Protein AF-A0A964Z311-F1 (afdb_monomer_lite)

Structure (mmCIF, N/CA/C/O backbone):
data_AF-A0A964Z311-F1
#
_entry.id   AF-A0A964Z311-F1
#
loop_
_atom_site.group_PDB
_atom_site.id
_atom_site.type_symbol
_atom_site.label_atom_id
_atom_site.label_alt_id
_atom_site.label_comp_id
_atom_site.label_asym_id
_atom_site.label_entity_id
_atom_site.label_seq_id
_atom_site.pdbx_PDB_ins_code
_atom_site.Cartn_x
_atom_site.Cartn_y
_atom_site.Cartn_z
_atom_site.occupancy
_atom_site.B_iso_or_equiv
_atom_site.auth_seq_id
_atom_site.auth_comp_id
_atom_site.auth_asym_id
_atom_site.auth_atom_id
_atom_site.pdbx_PDB_model_num
ATOM 1 N N . MET A 1 1 ? 56.462 28.761 -29.074 1.00 38.97 1 MET A N 1
ATOM 2 C CA . MET A 1 1 ? 55.911 28.296 -27.784 1.00 38.97 1 MET A CA 1
ATOM 3 C C . MET A 1 1 ? 54.480 28.812 -27.698 1.00 38.97 1 MET A C 1
ATOM 5 O O . MET A 1 1 ? 54.296 29.993 -27.457 1.00 38.97 1 MET A O 1
ATOM 9 N N . PHE A 1 2 ? 53.487 27.983 -28.037 1.00 38.72 2 PHE A N 1
ATOM 10 C CA . PHE A 1 2 ? 52.067 28.355 -27.975 1.00 38.72 2 PHE A CA 1
ATOM 11 C C . PHE A 1 2 ? 51.472 27.786 -26.684 1.00 38.72 2 PHE A C 1
ATOM 13 O O . PHE A 1 2 ? 51.488 26.575 -26.479 1.00 38.72 2 PHE A O 1
ATOM 20 N N . LEU A 1 3 ? 50.998 28.668 -25.803 1.00 40.38 3 LEU A N 1
ATOM 21 C CA . LEU A 1 3 ? 50.282 28.313 -24.579 1.00 40.38 3 LEU A CA 1
ATOM 22 C C . LEU A 1 3 ? 48.818 28.022 -24.933 1.00 40.38 3 LEU A C 1
ATOM 24 O O . LEU A 1 3 ? 48.097 28.917 -25.369 1.00 40.38 3 LEU A O 1
ATOM 28 N N . PHE A 1 4 ? 48.382 26.775 -24.751 1.00 45.19 4 PHE A N 1
ATOM 29 C CA . PHE A 1 4 ? 46.967 26.414 -24.792 1.00 45.19 4 PHE A CA 1
ATOM 30 C C . PHE A 1 4 ? 46.323 26.763 -23.447 1.00 45.19 4 PHE A C 1
ATOM 32 O O . PHE A 1 4 ? 46.652 26.173 -22.421 1.00 45.19 4 PHE A O 1
ATOM 39 N N . ASN A 1 5 ? 45.401 27.725 -23.462 1.00 41.09 5 ASN A N 1
ATOM 40 C CA . ASN A 1 5 ? 44.531 28.020 -22.330 1.00 41.09 5 ASN A CA 1
ATOM 41 C C . ASN A 1 5 ? 43.390 26.991 -22.315 1.00 41.09 5 ASN A C 1
ATOM 43 O O . ASN A 1 5 ? 42.495 27.034 -23.160 1.00 41.09 5 ASN A O 1
ATOM 47 N N . SER A 1 6 ? 43.425 26.057 -21.368 1.00 50.50 6 SER A N 1
ATOM 48 C CA . SER A 1 6 ? 42.337 25.104 -21.143 1.00 50.50 6 SER A CA 1
ATOM 49 C C . SER A 1 6 ? 41.164 25.813 -20.467 1.00 50.50 6 SER A C 1
ATOM 51 O O . SER A 1 6 ? 41.193 26.078 -19.267 1.00 50.50 6 SER A O 1
ATOM 53 N N . VAL A 1 7 ? 40.117 26.119 -21.233 1.00 51.09 7 VAL A N 1
ATOM 54 C CA . VAL A 1 7 ? 38.820 26.521 -20.677 1.00 51.09 7 VAL A CA 1
ATOM 55 C C . VAL A 1 7 ? 38.186 25.282 -20.043 1.00 51.09 7 VAL A C 1
ATOM 57 O O . VAL A 1 7 ? 37.784 24.352 -20.740 1.00 51.09 7 VAL A O 1
ATOM 60 N N . LEU A 1 8 ? 38.116 25.253 -18.711 1.00 50.22 8 LEU A N 1
ATOM 61 C CA . LEU A 1 8 ? 37.332 24.266 -17.972 1.00 50.22 8 LEU A CA 1
ATOM 62 C C . LEU A 1 8 ? 35.846 24.568 -18.200 1.00 50.22 8 LEU A C 1
ATOM 64 O O . LEU A 1 8 ? 35.280 25.461 -17.574 1.00 50.22 8 LEU A O 1
ATOM 68 N N . ILE A 1 9 ? 35.218 23.830 -19.114 1.00 45.81 9 ILE A N 1
ATOM 69 C CA . ILE A 1 9 ? 33.763 23.828 -19.274 1.00 45.81 9 ILE A CA 1
ATOM 70 C C . ILE A 1 9 ? 33.198 23.017 -18.104 1.00 45.81 9 ILE A C 1
ATOM 72 O O . ILE A 1 9 ? 33.134 21.787 -18.155 1.00 45.81 9 ILE A O 1
ATOM 76 N N . SER A 1 10 ? 32.818 23.687 -17.017 1.00 45.44 10 SER A N 1
ATOM 77 C CA . SER A 1 10 ? 31.995 23.069 -15.983 1.00 45.44 10 SER A CA 1
ATOM 78 C C . SER A 1 10 ? 30.638 22.733 -16.602 1.00 45.44 10 SER A C 1
ATOM 80 O O . SER A 1 10 ? 29.839 23.607 -16.932 1.00 45.44 10 SER A O 1
ATOM 82 N N . SER A 1 11 ? 30.382 21.442 -16.809 1.00 48.06 11 SER A N 1
ATOM 83 C CA . SER A 1 11 ? 29.034 20.988 -17.149 1.00 48.06 11 SER A CA 1
ATOM 84 C C . SER A 1 11 ? 28.106 21.338 -15.979 1.00 48.06 11 SER A C 1
ATOM 86 O O . SER A 1 11 ? 28.488 21.089 -14.831 1.00 48.06 11 SER A O 1
ATOM 88 N N . PRO A 1 12 ? 26.912 21.911 -16.214 1.00 46.62 12 PRO A N 1
ATOM 89 C CA . PRO A 1 12 ? 25.965 22.152 -15.136 1.00 46.62 12 PRO A CA 1
ATOM 90 C C . PRO A 1 12 ? 25.620 20.816 -14.472 1.00 46.62 12 PRO A C 1
ATOM 92 O O . PRO A 1 12 ? 25.309 19.836 -15.153 1.00 46.62 12 PRO A O 1
ATOM 95 N N . ALA A 1 13 ? 25.697 20.765 -13.141 1.00 56.56 13 ALA A N 1
ATOM 96 C CA . ALA A 1 13 ? 25.265 19.603 -12.378 1.00 56.56 13 ALA A CA 1
ATOM 97 C C . ALA A 1 13 ? 23.780 19.346 -12.679 1.00 56.56 13 ALA A C 1
ATOM 99 O O . ALA A 1 13 ? 22.922 20.171 -12.366 1.00 56.56 13 ALA A O 1
ATOM 100 N N . SER A 1 14 ? 23.477 18.226 -13.335 1.00 63.03 14 SER A N 1
ATOM 101 C CA . SER A 1 14 ? 22.095 17.829 -13.596 1.00 63.03 14 SER A CA 1
ATOM 102 C C . SER A 1 14 ? 21.437 17.464 -12.264 1.00 63.03 14 SER A C 1
ATOM 104 O O . SER A 1 14 ? 21.883 16.540 -11.582 1.00 63.03 14 SER A O 1
ATOM 106 N N . ALA A 1 15 ? 20.416 18.222 -11.861 1.00 76.31 15 ALA A N 1
ATOM 107 C CA . ALA A 1 15 ? 19.643 17.923 -10.662 1.00 76.31 15 ALA A CA 1
ATOM 108 C C . ALA A 1 15 ? 18.917 16.579 -10.838 1.00 76.31 15 ALA A C 1
ATOM 110 O O . ALA A 1 15 ? 18.281 16.343 -11.866 1.00 76.31 15 ALA A O 1
ATOM 111 N N . ALA A 1 16 ? 19.015 15.698 -9.840 1.00 84.25 16 ALA A N 1
ATOM 112 C CA . ALA A 1 16 ? 18.358 14.396 -9.881 1.00 84.25 16 ALA A CA 1
ATOM 113 C C . ALA A 1 16 ? 16.827 14.548 -9.958 1.00 84.25 16 ALA A C 1
ATOM 115 O O . ALA A 1 16 ? 16.238 15.351 -9.231 1.00 84.25 16 ALA A O 1
ATOM 116 N N . GLN A 1 17 ? 16.172 13.760 -10.815 1.00 89.75 17 GLN A N 1
ATOM 117 C CA . GLN A 1 17 ? 14.711 13.747 -10.920 1.00 89.75 17 GLN A CA 1
ATOM 118 C C . GLN A 1 17 ? 14.104 12.985 -9.741 1.00 89.75 17 GLN A C 1
ATOM 120 O O . GLN A 1 17 ? 14.458 11.834 -9.491 1.00 89.75 17 GLN A O 1
ATOM 125 N N . ASN A 1 18 ? 13.132 13.589 -9.061 1.00 93.31 18 ASN A N 1
ATOM 126 C CA . ASN A 1 18 ? 12.340 12.891 -8.054 1.00 93.31 18 ASN A CA 1
ATOM 127 C C . ASN A 1 18 ? 11.252 12.053 -8.739 1.00 93.31 18 ASN A C 1
ATOM 129 O O . ASN A 1 18 ? 10.444 12.586 -9.499 1.00 93.31 18 ASN A O 1
ATOM 133 N N . VAL A 1 19 ? 11.226 10.752 -8.459 1.00 96.12 19 VAL A N 1
ATOM 134 C CA . VAL A 1 19 ? 10.204 9.820 -8.950 1.00 96.12 19 VAL A CA 1
ATOM 135 C C . VAL A 1 19 ? 9.456 9.248 -7.757 1.00 96.12 19 VAL A C 1
ATOM 137 O O . VAL A 1 19 ? 10.057 8.588 -6.912 1.00 96.12 19 VAL A O 1
ATOM 140 N N . LYS A 1 20 ? 8.148 9.500 -7.686 1.00 97.50 20 LYS A N 1
ATOM 141 C CA . LYS A 1 20 ? 7.275 8.990 -6.626 1.00 97.50 20 LYS A CA 1
ATOM 142 C C . LYS A 1 20 ? 6.449 7.816 -7.148 1.00 97.50 20 LYS A C 1
ATOM 144 O O . LYS A 1 20 ? 5.747 7.967 -8.138 1.00 97.50 20 LYS A O 1
ATOM 149 N N . ILE A 1 21 ? 6.524 6.680 -6.461 1.00 98.31 21 ILE A N 1
ATOM 150 C CA . ILE A 1 21 ? 5.683 5.501 -6.677 1.00 98.31 21 ILE A CA 1
ATOM 151 C C . ILE A 1 21 ? 4.807 5.342 -5.439 1.00 98.31 21 ILE A C 1
ATOM 153 O O . ILE A 1 21 ? 5.296 4.950 -4.380 1.00 98.31 21 ILE A O 1
ATOM 157 N N . SER A 1 22 ? 3.534 5.702 -5.558 1.00 98.00 22 SER A N 1
ATOM 158 C CA . SER A 1 22 ? 2.536 5.514 -4.509 1.00 98.00 22 SER A CA 1
ATOM 159 C C . SER A 1 22 ? 1.144 5.577 -5.114 1.00 98.00 22 SER A C 1
ATOM 161 O O . SER A 1 22 ? 0.870 6.468 -5.912 1.00 98.00 22 SER A O 1
ATOM 163 N N . GLU A 1 23 ? 0.285 4.659 -4.698 1.00 98.06 23 GLU A N 1
ATOM 164 C CA . GLU A 1 23 ? -1.114 4.571 -5.083 1.00 98.06 23 GLU A CA 1
ATOM 165 C C . GLU A 1 23 ? -1.992 4.455 -3.830 1.00 98.06 23 GLU A C 1
ATOM 167 O O . GLU A 1 23 ? -1.579 3.867 -2.822 1.00 98.06 23 GLU A O 1
ATOM 172 N N . PRO A 1 24 ? -3.216 5.002 -3.863 1.00 97.25 24 PRO A N 1
ATOM 173 C CA . PRO A 1 24 ? -4.272 4.598 -2.946 1.00 97.25 24 PRO A CA 1
ATOM 174 C C . PRO A 1 24 ? -4.484 3.078 -2.983 1.00 97.25 24 PRO A C 1
ATOM 176 O O . PRO A 1 24 ? -4.264 2.438 -4.006 1.00 97.25 24 PRO A O 1
ATOM 179 N N . THR A 1 25 ? -4.960 2.489 -1.886 1.00 97.88 25 THR A N 1
ATOM 180 C CA . THR A 1 25 ? -5.228 1.042 -1.859 1.00 97.88 25 THR A CA 1
ATOM 181 C C . THR A 1 25 ? -6.278 0.625 -2.884 1.00 97.88 25 THR A C 1
ATOM 183 O O . THR A 1 25 ? -7.339 1.244 -3.001 1.00 97.88 25 THR A O 1
ATOM 186 N N . HIS A 1 26 ? -6.004 -0.477 -3.578 1.00 97.75 26 HIS A N 1
ATOM 187 C CA . HIS A 1 26 ? -6.927 -1.127 -4.501 1.00 97.75 26 HIS A CA 1
ATOM 188 C C . HIS A 1 26 ? -7.563 -2.385 -3.901 1.00 97.75 26 HIS A C 1
ATOM 190 O O . HIS A 1 26 ? -8.284 -3.101 -4.597 1.00 97.75 26 HIS A O 1
ATOM 196 N N . ARG A 1 27 ? -7.315 -2.677 -2.618 1.00 96.62 27 ARG A N 1
ATOM 197 C CA . ARG A 1 27 ? -7.705 -3.933 -1.966 1.00 96.62 27 ARG A CA 1
ATOM 198 C C . ARG A 1 27 ? -8.554 -3.707 -0.730 1.00 96.62 27 ARG A C 1
ATOM 200 O O . ARG A 1 27 ? -8.403 -2.715 -0.021 1.00 96.62 27 ARG A O 1
ATOM 207 N N . LEU A 1 28 ? -9.421 -4.670 -0.446 1.00 98.00 28 LEU A N 1
ATOM 208 C CA . LEU A 1 28 ? -10.093 -4.832 0.839 1.00 98.00 28 LEU A CA 1
ATOM 209 C C . LEU A 1 28 ? -9.127 -5.383 1.895 1.00 98.00 28 LEU A C 1
ATOM 211 O O . LEU A 1 28 ? -8.065 -5.917 1.572 1.00 98.00 28 LEU A O 1
ATOM 215 N N . SER A 1 29 ? -9.529 -5.324 3.162 1.00 96.44 29 SER A N 1
ATOM 216 C CA . SER A 1 29 ? -8.791 -5.910 4.285 1.00 96.44 29 SER A CA 1
ATOM 217 C C . SER A 1 29 ? -8.624 -7.431 4.175 1.00 96.44 29 SER A C 1
ATOM 219 O O . SER A 1 29 ? -7.662 -7.988 4.698 1.00 96.44 29 SER A O 1
ATOM 221 N N . SER A 1 30 ? -9.519 -8.097 3.440 1.00 95.62 30 SER A 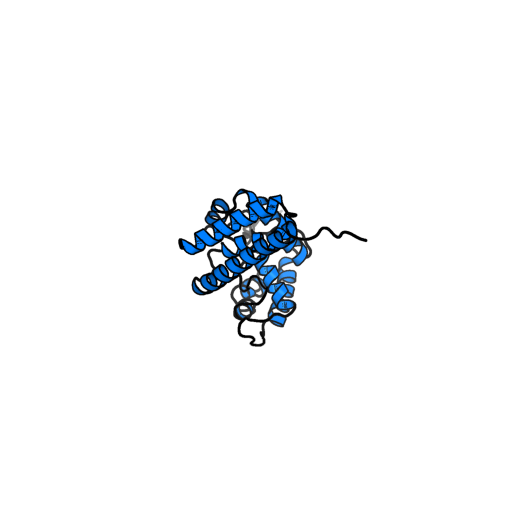N 1
ATOM 222 C CA . SER A 1 30 ? -9.426 -9.518 3.079 1.00 95.62 30 SER A CA 1
ATOM 223 C C . SER A 1 30 ? -8.317 -9.828 2.067 1.00 95.62 30 SER A C 1
ATOM 225 O O . SER A 1 30 ? -7.997 -10.992 1.837 1.00 95.62 30 SER A O 1
ATOM 227 N N . GLY A 1 31 ? -7.749 -8.803 1.428 1.00 96.19 31 GLY A N 1
ATOM 228 C CA . GLY A 1 31 ? -6.764 -8.930 0.363 1.00 96.19 31 GLY A CA 1
ATOM 229 C C . GLY A 1 31 ? -7.351 -9.067 -1.045 1.00 96.19 31 GLY A C 1
ATOM 230 O O . GLY A 1 31 ? -6.569 -9.073 -1.998 1.00 96.19 31 GLY A O 1
ATOM 231 N N . VAL A 1 32 ? -8.679 -9.138 -1.191 1.00 97.44 32 VAL A N 1
ATOM 232 C CA . VAL A 1 32 ? -9.385 -9.118 -2.488 1.00 97.44 32 VAL A CA 1
ATOM 233 C C . VAL A 1 32 ? -9.338 -7.711 -3.086 1.00 97.44 32 VAL A C 1
ATOM 235 O O . VAL A 1 32 ? -9.523 -6.730 -2.367 1.00 97.44 32 VAL A O 1
ATOM 238 N N . PHE A 1 33 ? -9.102 -7.599 -4.393 1.00 98.00 33 PHE A N 1
ATOM 239 C CA . PHE A 1 33 ? -9.063 -6.312 -5.089 1.00 98.00 33 PHE A CA 1
ATOM 240 C C . PHE A 1 33 ? -10.473 -5.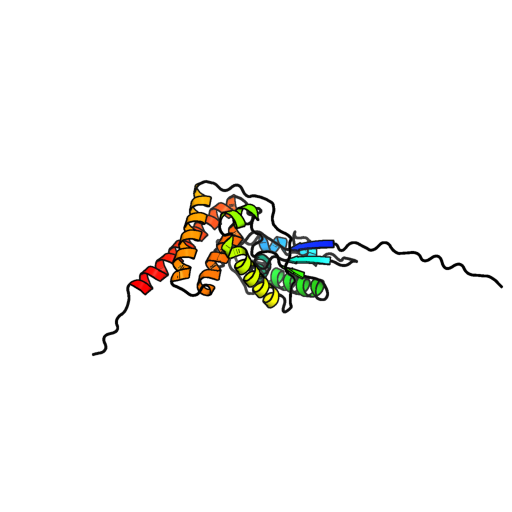784 -5.358 1.00 98.00 33 PHE A C 1
ATOM 242 O O . PHE A 1 33 ? 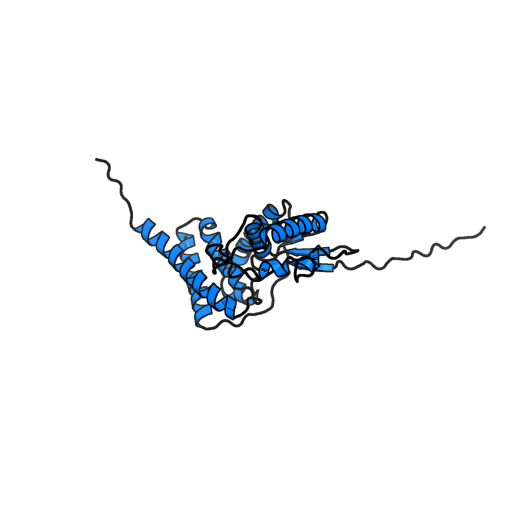-11.383 -6.550 -5.663 1.00 98.00 33 PHE A O 1
ATOM 249 N N . ILE A 1 34 ? -10.665 -4.471 -5.258 1.00 96.88 34 ILE A N 1
ATOM 250 C CA . ILE A 1 34 ? -11.965 -3.835 -5.510 1.00 96.88 34 ILE A CA 1
ATOM 251 C C . ILE A 1 34 ? -12.377 -4.031 -6.972 1.00 96.88 34 ILE A C 1
ATOM 253 O O . ILE A 1 34 ? -13.513 -4.398 -7.266 1.00 96.88 34 ILE A O 1
ATOM 257 N N . ASP A 1 35 ? -11.424 -3.809 -7.871 1.00 95.44 35 ASP A N 1
ATOM 258 C CA . ASP A 1 35 ? -11.559 -3.870 -9.318 1.00 95.44 35 ASP A CA 1
ATOM 259 C C . ASP A 1 35 ? -10.202 -4.226 -9.954 1.00 95.44 35 ASP A C 1
ATOM 261 O O . ASP A 1 35 ? -9.192 -4.359 -9.260 1.00 95.44 35 ASP A O 1
ATOM 265 N N . ASP A 1 36 ? -10.180 -4.385 -11.280 1.00 95.69 36 ASP A N 1
ATOM 266 C CA . ASP A 1 36 ? -8.954 -4.667 -12.036 1.00 95.69 36 ASP A CA 1
ATOM 267 C C . ASP A 1 36 ? -8.272 -3.395 -12.582 1.00 95.69 36 ASP A C 1
ATOM 269 O O . ASP A 1 36 ? -7.373 -3.458 -13.419 1.00 95.69 36 ASP A O 1
ATOM 273 N N . GLN A 1 37 ? -8.689 -2.200 -12.139 1.00 94.94 37 GLN A N 1
ATOM 274 C CA . GLN A 1 37 ? -8.189 -0.945 -12.710 1.00 94.94 37 GLN A CA 1
ATOM 275 C C . GLN A 1 37 ? -6.717 -0.704 -12.385 1.00 94.94 37 GLN A C 1
ATOM 277 O O . GLN A 1 37 ? -6.031 -0.028 -13.156 1.00 94.94 37 GLN A O 1
ATOM 282 N N . PHE A 1 38 ? -6.204 -1.273 -11.288 1.00 97.31 38 PHE A N 1
ATOM 283 C CA . PHE A 1 38 ? -4.797 -1.114 -10.930 1.00 97.31 38 PHE A CA 1
ATOM 284 C C . PHE A 1 38 ? -3.865 -1.682 -12.012 1.00 97.31 38 PHE A C 1
ATOM 286 O O . PHE A 1 38 ? -2.833 -1.087 -12.314 1.00 97.31 38 PHE A O 1
ATOM 293 N N . ALA A 1 39 ? -4.277 -2.761 -12.690 1.00 97.88 39 ALA A N 1
ATOM 294 C CA . ALA A 1 39 ? -3.513 -3.373 -13.777 1.00 97.88 39 ALA A CA 1
ATOM 295 C C . ALA A 1 39 ? -3.208 -2.379 -14.910 1.00 97.88 39 ALA A C 1
ATOM 297 O O . ALA A 1 39 ? -2.091 -2.339 -15.422 1.00 97.88 39 ALA A O 1
ATOM 298 N N . SER A 1 40 ? -4.174 -1.522 -15.258 1.00 97.94 40 SER A N 1
ATOM 299 C CA . SER A 1 40 ? -4.010 -0.513 -16.313 1.00 97.94 40 SER A CA 1
ATOM 300 C C . SER A 1 40 ? -2.957 0.544 -15.967 1.00 97.94 40 SER A C 1
ATOM 302 O O . SER A 1 40 ? -2.201 0.976 -16.835 1.00 97.94 40 SER A O 1
ATOM 304 N N . LYS A 1 41 ? -2.828 0.903 -14.683 1.00 98.25 41 LYS A N 1
ATOM 305 C CA . LYS A 1 41 ? -1.829 1.874 -14.213 1.00 98.25 41 LYS A CA 1
ATOM 306 C C . LYS A 1 41 ? -0.397 1.344 -14.301 1.00 98.25 41 LYS A C 1
ATOM 308 O O . LYS A 1 41 ? 0.543 2.134 -14.399 1.00 98.25 41 LYS A O 1
ATOM 313 N N . LEU A 1 42 ? -0.237 0.021 -14.268 1.00 98.56 42 LEU A N 1
ATOM 314 C CA . LEU A 1 42 ? 1.048 -0.676 -14.349 1.00 98.56 42 LEU A CA 1
ATOM 315 C C . LEU A 1 42 ? 1.537 -0.874 -15.793 1.00 98.56 42 LEU A C 1
ATOM 317 O O . LEU A 1 42 ? 2.704 -1.205 -15.999 1.00 98.56 42 LEU A O 1
ATOM 321 N N . LEU A 1 43 ? 0.687 -0.674 -16.804 1.00 98.31 43 LEU A N 1
ATOM 322 C CA . LEU A 1 43 ? 1.101 -0.778 -18.205 1.00 98.31 43 LEU A CA 1
ATOM 323 C C . LEU A 1 43 ? 2.195 0.250 -18.554 1.00 98.31 43 LEU A C 1
ATOM 325 O O . LEU A 1 43 ? 2.285 1.289 -17.901 1.00 98.31 43 LEU A O 1
ATOM 329 N N . PRO A 1 44 ? 3.023 0.015 -19.591 1.00 97.88 44 PRO A N 1
ATOM 330 C CA . PRO A 1 44 ? 4.112 0.926 -19.963 1.00 97.88 44 PRO A CA 1
ATOM 331 C C . PRO A 1 44 ? 3.712 2.393 -20.182 1.00 97.88 44 PRO A C 1
ATOM 333 O O . PRO A 1 44 ? 4.511 3.298 -19.936 1.00 97.88 44 PRO A O 1
ATOM 336 N N . ASP A 1 45 ? 2.489 2.627 -20.643 1.00 96.44 45 ASP A N 1
ATOM 337 C CA . ASP A 1 45 ? 1.857 3.930 -20.843 1.00 96.44 45 ASP A CA 1
ATOM 338 C C . ASP A 1 45 ? 0.919 4.344 -19.694 1.00 96.44 45 ASP A C 1
ATOM 340 O O . ASP A 1 45 ? 0.482 5.495 -19.652 1.00 96.44 45 ASP A O 1
ATOM 344 N N . GLY A 1 46 ? 0.667 3.446 -18.741 1.00 97.44 46 GLY A N 1
ATOM 345 C CA . GLY A 1 46 ? -0.093 3.699 -17.524 1.00 97.44 46 GLY A CA 1
ATOM 346 C C . GLY A 1 46 ? 0.603 4.681 -16.581 1.00 97.44 46 GLY A C 1
ATOM 347 O O . GLY A 1 46 ? 1.804 4.943 -16.685 1.00 97.44 46 GLY A O 1
ATOM 348 N N . GLU A 1 47 ? -0.163 5.228 -15.636 1.00 96.94 47 GLU A N 1
ATOM 349 C CA . GLU A 1 47 ? 0.268 6.296 -14.725 1.00 96.94 47 GLU A CA 1
ATOM 350 C C . GLU A 1 47 ? 1.627 6.004 -14.066 1.00 96.94 47 GLU A C 1
ATOM 352 O O . GLU A 1 47 ? 2.595 6.734 -14.300 1.00 96.94 47 GLU A O 1
ATOM 357 N N . ILE A 1 48 ? 1.738 4.889 -13.336 1.00 97.38 48 ILE A N 1
ATOM 358 C CA . ILE A 1 48 ? 2.976 4.513 -12.638 1.00 97.38 48 ILE A CA 1
ATOM 359 C C . ILE A 1 48 ? 3.897 3.614 -13.466 1.00 97.38 48 ILE A C 1
ATOM 361 O O . ILE A 1 48 ? 5.102 3.575 -13.214 1.00 97.38 48 ILE A O 1
ATOM 365 N N . GLY A 1 49 ? 3.391 2.919 -14.487 1.00 98.06 49 GLY A N 1
ATOM 366 C CA . GLY A 1 49 ? 4.247 2.199 -15.430 1.00 98.06 49 GLY A CA 1
ATOM 367 C C . GLY A 1 49 ? 5.109 3.149 -16.264 1.00 98.06 49 GLY A C 1
ATOM 368 O O . GLY A 1 49 ? 6.315 2.928 -16.416 1.00 98.06 49 GLY A O 1
ATOM 369 N N . SER A 1 50 ? 4.558 4.286 -16.687 1.00 96.94 50 SER A N 1
ATOM 370 C CA . SER A 1 50 ? 5.297 5.294 -17.452 1.00 96.94 50 SER A CA 1
ATOM 371 C C . SER A 1 50 ? 6.509 5.863 -16.702 1.00 96.94 50 SER A C 1
ATOM 373 O O . SER A 1 50 ? 7.476 6.294 -17.336 1.00 96.94 50 SER A O 1
ATOM 375 N N . LEU A 1 51 ? 6.508 5.799 -15.366 1.00 96.62 51 LEU A N 1
ATOM 376 C CA . LEU A 1 51 ? 7.620 6.227 -14.518 1.00 96.62 51 LEU A CA 1
ATOM 377 C C . LEU A 1 51 ? 8.828 5.284 -14.612 1.00 96.62 51 LEU A C 1
ATOM 379 O O . LEU A 1 51 ? 9.965 5.741 -14.477 1.00 96.62 51 LEU A O 1
ATOM 383 N N . ILE A 1 52 ? 8.618 3.989 -14.874 1.00 96.50 52 ILE A N 1
ATOM 384 C CA . ILE A 1 52 ? 9.685 2.973 -14.898 1.00 96.50 52 ILE A CA 1
ATOM 385 C C . ILE A 1 52 ? 10.021 2.458 -16.302 1.00 96.50 52 ILE A C 1
ATOM 387 O O . ILE A 1 52 ? 11.141 2.002 -16.527 1.00 96.50 52 ILE A O 1
ATOM 391 N N . TYR A 1 53 ? 9.090 2.526 -17.256 1.00 97.06 53 TYR A N 1
ATOM 392 C CA . TYR A 1 53 ? 9.315 2.031 -18.618 1.00 97.06 53 TYR A CA 1
ATOM 393 C C . TYR A 1 53 ? 9.925 3.081 -19.547 1.00 97.06 53 TYR A C 1
ATOM 395 O O . TYR A 1 53 ? 10.675 2.725 -20.458 1.00 97.06 53 TYR A O 1
ATOM 403 N N . LYS A 1 54 ? 9.653 4.373 -19.323 1.00 91.75 54 LYS A N 1
ATOM 404 C CA . LYS A 1 54 ? 10.222 5.436 -20.160 1.00 91.75 54 LYS A CA 1
ATOM 405 C C . LYS A 1 54 ? 11.733 5.555 -19.925 1.00 91.75 54 LYS A C 1
ATOM 407 O O . LYS A 1 54 ? 12.149 5.727 -18.774 1.00 91.75 54 LYS A O 1
ATOM 412 N N . PRO A 1 55 ? 12.558 5.519 -20.990 1.00 86.06 55 PRO A N 1
ATOM 413 C CA . PRO A 1 55 ? 13.987 5.765 -20.874 1.00 86.06 55 PRO A CA 1
ATOM 414 C C . PRO A 1 55 ? 14.260 7.123 -20.231 1.00 86.06 55 PRO A C 1
ATOM 416 O O . PRO A 1 55 ? 13.598 8.114 -20.537 1.00 86.06 55 PRO A O 1
ATOM 419 N N . TYR A 1 56 ? 15.272 7.181 -19.373 1.00 86.75 56 TYR A N 1
ATOM 420 C CA . TYR A 1 56 ? 15.705 8.418 -18.740 1.00 86.75 56 TYR A CA 1
ATOM 421 C C . TYR A 1 56 ? 17.222 8.478 -18.685 1.00 86.75 56 TYR A C 1
ATOM 423 O O . TYR A 1 56 ? 17.887 7.473 -18.438 1.00 86.75 56 TYR A O 1
ATOM 431 N N . ARG A 1 57 ? 17.762 9.664 -18.965 1.00 83.44 57 ARG A N 1
ATOM 432 C CA . ARG A 1 57 ? 19.195 9.948 -18.932 1.00 83.44 57 ARG A CA 1
ATOM 433 C C . ARG A 1 57 ? 19.438 10.918 -17.781 1.00 83.44 57 ARG A C 1
ATOM 435 O O . ARG A 1 57 ? 19.184 12.107 -17.927 1.00 83.44 57 ARG A O 1
ATOM 442 N N . GLY A 1 58 ? 19.873 10.394 -16.642 1.00 86.81 58 GLY A N 1
ATOM 443 C CA . GLY A 1 58 ? 20.126 11.167 -15.429 1.00 86.81 58 GLY A CA 1
ATOM 444 C C . GLY A 1 58 ? 19.965 10.315 -14.174 1.00 86.81 58 GLY A C 1
ATOM 445 O O . GLY A 1 58 ? 19.537 9.165 -14.254 1.00 86.81 58 GLY A O 1
ATOM 446 N N . VAL A 1 59 ? 20.287 10.899 -13.022 1.00 86.06 59 VAL A N 1
ATOM 447 C CA . VAL A 1 59 ? 20.101 10.264 -11.708 1.00 86.06 59 VAL A CA 1
ATOM 448 C C . VAL A 1 59 ? 18.658 10.451 -11.248 1.00 86.06 59 VAL A C 1
ATOM 450 O O . VAL A 1 59 ? 18.084 11.528 -11.438 1.00 86.06 59 VAL A O 1
ATOM 453 N N . ARG A 1 60 ? 18.076 9.427 -10.618 1.00 92.50 60 ARG A N 1
ATOM 454 C CA . ARG A 1 60 ? 16.732 9.504 -10.039 1.00 92.50 60 ARG A CA 1
ATOM 455 C C . ARG A 1 60 ? 16.774 9.318 -8.529 1.00 92.50 60 ARG A C 1
ATOM 457 O O . ARG A 1 60 ? 17.379 8.389 -8.006 1.00 92.50 60 ARG A O 1
ATOM 464 N N . ASN A 1 61 ? 16.050 10.175 -7.823 1.00 93.12 61 ASN A N 1
ATOM 465 C CA . ASN A 1 61 ? 15.708 9.944 -6.427 1.00 93.12 61 ASN A CA 1
ATOM 466 C C . ASN A 1 61 ? 14.341 9.270 -6.386 1.00 93.12 61 ASN A C 1
ATOM 468 O O . ASN A 1 61 ? 13.328 9.889 -6.720 1.00 93.12 61 ASN A O 1
ATOM 472 N N . TRP A 1 62 ? 14.307 8.006 -5.984 1.00 97.00 62 TRP A N 1
ATOM 473 C CA . TRP A 1 62 ? 13.060 7.257 -5.899 1.00 97.00 62 TRP A CA 1
ATOM 474 C C . TRP A 1 62 ? 12.428 7.441 -4.527 1.00 97.00 62 TRP A C 1
ATOM 476 O O . TRP A 1 62 ? 13.118 7.384 -3.512 1.00 97.00 62 TRP A O 1
ATOM 486 N N . PHE A 1 63 ? 11.118 7.640 -4.507 1.00 98.19 63 PHE A N 1
ATOM 487 C CA . PHE A 1 63 ? 10.283 7.716 -3.317 1.00 98.19 63 PHE A CA 1
ATOM 488 C C . PHE A 1 63 ? 9.210 6.649 -3.461 1.00 98.19 63 PHE A C 1
ATOM 490 O O . PHE A 1 63 ? 8.308 6.804 -4.282 1.00 98.19 63 PHE A O 1
ATOM 497 N N . ILE A 1 64 ? 9.348 5.543 -2.738 1.00 98.62 64 ILE A N 1
ATOM 498 C CA . ILE A 1 64 ? 8.512 4.361 -2.948 1.00 98.62 64 ILE A CA 1
ATOM 499 C C . ILE A 1 64 ? 7.694 4.089 -1.693 1.00 98.62 64 ILE A C 1
ATOM 501 O O . ILE A 1 64 ? 8.236 3.984 -0.594 1.00 98.62 64 ILE A O 1
ATOM 505 N N . ASP A 1 65 ? 6.384 3.985 -1.881 1.00 98.69 65 ASP A N 1
ATOM 506 C CA . ASP A 1 65 ? 5.435 3.552 -0.866 1.00 98.69 65 ASP A CA 1
ATOM 507 C C . ASP A 1 65 ? 5.437 2.017 -0.744 1.00 98.69 65 ASP A C 1
ATOM 509 O O . ASP A 1 65 ? 5.111 1.330 -1.719 1.00 98.69 65 ASP A O 1
ATOM 513 N N . PRO A 1 66 ? 5.766 1.464 0.439 1.00 98.62 66 PRO A N 1
ATOM 514 C CA . PRO A 1 66 ? 5.744 0.024 0.681 1.00 98.62 66 PRO A CA 1
ATOM 515 C C . PRO A 1 66 ? 4.388 -0.622 0.390 1.00 98.62 66 PRO A C 1
ATOM 517 O O . PRO A 1 66 ? 4.348 -1.693 -0.208 1.00 98.62 66 PRO A O 1
ATOM 520 N N . ALA A 1 67 ? 3.280 0.038 0.748 1.00 98.62 67 ALA A N 1
ATOM 521 C CA . ALA A 1 67 ? 1.94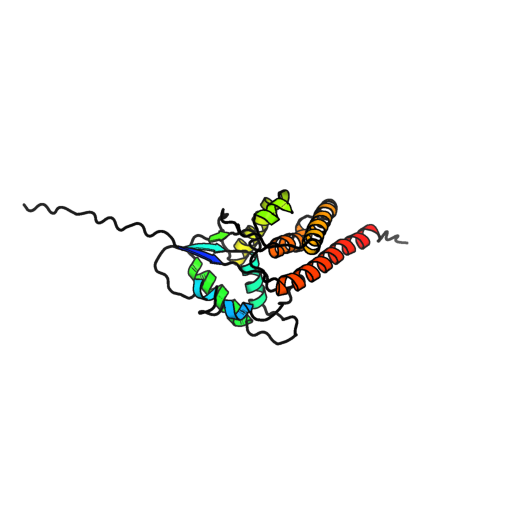3 -0.530 0.578 1.00 98.62 67 ALA A CA 1
ATOM 522 C C . ALA A 1 67 ? 1.620 -0.751 -0.904 1.00 98.62 67 ALA A C 1
ATOM 524 O O . ALA A 1 67 ? 1.101 -1.793 -1.291 1.00 98.62 67 ALA A O 1
ATOM 525 N N . THR A 1 68 ? 2.008 0.204 -1.752 1.00 98.69 68 THR A N 1
ATOM 526 C CA . THR A 1 68 ? 1.857 0.090 -3.207 1.00 98.69 68 THR A CA 1
ATOM 527 C C . THR A 1 68 ? 2.630 -1.114 -3.751 1.00 98.69 68 THR A C 1
ATOM 529 O O . THR A 1 68 ? 2.097 -1.883 -4.546 1.00 98.69 68 THR A O 1
ATOM 532 N N . ILE A 1 69 ? 3.873 -1.324 -3.300 1.00 98.69 69 ILE A N 1
ATOM 533 C CA . ILE A 1 69 ? 4.691 -2.465 -3.738 1.00 98.69 69 ILE A CA 1
ATOM 534 C C . ILE A 1 69 ? 4.097 -3.795 -3.269 1.00 98.69 69 ILE A C 1
ATOM 536 O O . ILE A 1 69 ? 4.028 -4.734 -4.061 1.00 98.69 69 ILE A O 1
ATOM 540 N N . GLU A 1 70 ? 3.619 -3.878 -2.028 1.00 98.50 70 GLU A N 1
ATOM 541 C CA . GLU A 1 70 ? 2.955 -5.080 -1.513 1.00 98.50 70 GLU A CA 1
ATOM 542 C C . GLU A 1 70 ? 1.694 -5.442 -2.308 1.00 98.50 70 GLU A C 1
ATOM 544 O O . GLU A 1 70 ? 1.445 -6.622 -2.566 1.00 98.50 70 GLU A O 1
ATOM 549 N N . GLU A 1 71 ? 0.902 -4.456 -2.741 1.00 98.50 71 GLU A N 1
ATOM 550 C CA . GLU A 1 71 ? -0.265 -4.720 -3.587 1.00 98.50 71 GLU A CA 1
ATOM 551 C C . GLU A 1 71 ? 0.136 -5.244 -4.970 1.00 98.50 71 GLU A C 1
ATOM 553 O O . GLU A 1 71 ? -0.459 -6.213 -5.441 1.00 98.50 71 GLU A O 1
ATOM 558 N N . ILE A 1 72 ? 1.184 -4.696 -5.592 1.00 98.75 72 ILE A N 1
ATOM 559 C CA . ILE A 1 72 ? 1.685 -5.195 -6.884 1.00 98.75 72 ILE A CA 1
ATOM 560 C C . ILE A 1 72 ? 2.257 -6.615 -6.730 1.00 98.75 72 ILE A C 1
ATOM 562 O O . ILE A 1 72 ? 2.031 -7.473 -7.586 1.00 98.75 72 ILE A O 1
ATOM 566 N N . ILE A 1 73 ? 2.946 -6.909 -5.622 1.00 98.62 73 ILE A N 1
ATOM 567 C CA . ILE A 1 73 ? 3.392 -8.273 -5.296 1.00 98.62 73 ILE A CA 1
ATOM 568 C C . ILE A 1 73 ? 2.192 -9.214 -5.180 1.00 98.62 73 ILE A C 1
ATOM 570 O O . ILE A 1 73 ? 2.207 -10.282 -5.797 1.00 98.62 73 ILE A O 1
ATOM 574 N N . ALA A 1 74 ? 1.137 -8.813 -4.465 1.00 98.19 74 ALA A N 1
ATOM 575 C CA . ALA A 1 74 ? -0.082 -9.608 -4.350 1.00 98.19 74 ALA A CA 1
ATOM 576 C C . ALA A 1 74 ? -0.740 -9.854 -5.717 1.00 98.19 74 ALA A C 1
ATOM 578 O O . ALA A 1 74 ? -1.142 -10.980 -5.996 1.00 98.19 74 ALA A O 1
ATOM 579 N N . MET A 1 75 ? -0.777 -8.854 -6.606 1.00 98.44 75 MET A N 1
ATOM 580 C CA . MET A 1 75 ? -1.245 -9.055 -7.983 1.00 98.44 75 MET A CA 1
ATOM 581 C C . MET A 1 75 ? -0.383 -10.075 -8.735 1.00 98.44 75 MET A C 1
ATOM 583 O O . MET A 1 75 ? -0.910 -10.960 -9.406 1.00 98.44 75 MET A O 1
ATOM 587 N N . SER A 1 76 ? 0.946 -9.989 -8.611 1.00 98.56 76 SER A N 1
ATOM 588 C CA . SER A 1 76 ? 1.885 -10.879 -9.309 1.00 98.56 76 SER A CA 1
ATOM 589 C C . SER A 1 76 ? 1.755 -12.355 -8.897 1.00 98.56 76 SER A C 1
ATOM 591 O O . SER A 1 76 ? 1.991 -13.260 -9.709 1.00 98.56 76 SER A O 1
ATOM 593 N N . ALA A 1 77 ? 1.322 -12.600 -7.657 1.00 97.81 77 ALA A N 1
ATOM 594 C CA . ALA A 1 77 ? 1.097 -13.928 -7.092 1.00 97.81 77 ALA A CA 1
ATOM 595 C C . ALA A 1 77 ? -0.240 -14.563 -7.526 1.00 97.81 77 ALA A C 1
ATOM 597 O O . ALA A 1 77 ? -0.472 -15.742 -7.265 1.00 97.81 77 ALA A O 1
ATOM 598 N N . GLY A 1 78 ? -1.084 -13.806 -8.232 1.00 95.88 78 GLY A N 1
ATOM 599 C CA . GLY A 1 78 ? -2.461 -14.173 -8.537 1.00 95.88 78 GLY A CA 1
ATOM 600 C C . GLY A 1 78 ? -3.414 -13.549 -7.522 1.00 95.88 78 GLY A C 1
ATOM 601 O O . GLY A 1 78 ? -3.173 -13.558 -6.316 1.00 95.88 78 GLY A O 1
ATOM 602 N N . TYR A 1 79 ? -4.502 -12.977 -8.022 1.00 97.19 79 TYR A N 1
ATOM 603 C CA . TYR A 1 79 ? -5.467 -12.238 -7.220 1.00 97.19 79 TYR A CA 1
ATOM 604 C C . TYR A 1 79 ? -6.877 -12.448 -7.758 1.00 97.19 79 TYR A C 1
ATOM 606 O O . TYR A 1 79 ? -7.070 -12.954 -8.861 1.00 97.19 79 TYR A O 1
ATOM 614 N N . GLY A 1 80 ? -7.862 -12.066 -6.951 1.00 97.00 80 GLY A N 1
ATOM 615 C CA . GLY A 1 80 ? -9.259 -11.985 -7.350 1.00 97.00 80 GLY A CA 1
ATOM 616 C C . GLY A 1 80 ? -9.789 -10.575 -7.137 1.00 97.00 80 GLY A C 1
ATOM 617 O O . GLY A 1 80 ? -9.238 -9.809 -6.339 1.00 97.00 80 GLY A O 1
ATOM 618 N N . VAL A 1 81 ? -10.875 -10.260 -7.834 1.00 97.12 81 VAL A N 1
ATOM 619 C CA . VAL A 1 81 ? -11.619 -9.003 -7.696 1.00 97.12 81 VAL A CA 1
ATOM 620 C C . VAL A 1 81 ? -13.009 -9.258 -7.107 1.00 97.12 81 VAL A C 1
ATOM 622 O O . VAL A 1 81 ? -13.542 -10.360 -7.244 1.00 97.12 81 VAL A O 1
ATOM 625 N N . ILE A 1 82 ? -13.613 -8.254 -6.459 1.00 95.00 82 ILE A N 1
ATOM 626 C CA . ILE A 1 82 ? -14.900 -8.385 -5.739 1.00 95.00 82 ILE A CA 1
ATOM 627 C C . ILE A 1 82 ? -16.009 -8.998 -6.610 1.00 95.00 82 ILE A C 1
ATOM 629 O O . ILE A 1 82 ? -16.811 -9.789 -6.119 1.00 95.00 82 ILE A O 1
ATOM 633 N N . ASN A 1 83 ? -16.071 -8.648 -7.896 1.00 93.31 83 ASN A N 1
ATOM 634 C CA . ASN A 1 83 ? -17.114 -9.128 -8.808 1.00 93.31 83 ASN A CA 1
ATOM 635 C C . ASN A 1 83 ? -16.859 -10.545 -9.367 1.00 93.31 83 ASN A C 1
ATOM 637 O O . ASN A 1 83 ? -17.654 -11.025 -10.171 1.00 93.31 83 ASN A O 1
ATOM 641 N N . GLY A 1 84 ? -15.762 -11.201 -8.975 1.00 92.38 84 GLY A N 1
ATOM 642 C CA . GLY A 1 84 ? -15.416 -12.562 -9.392 1.00 92.38 84 GLY A CA 1
ATOM 643 C C . GLY A 1 84 ? -14.940 -12.702 -10.841 1.00 92.38 84 GLY A C 1
ATOM 644 O O . GLY A 1 84 ? -14.680 -13.820 -11.281 1.00 92.38 84 GLY A O 1
ATOM 645 N N . VAL A 1 85 ? -14.810 -11.602 -11.590 1.00 93.75 85 VAL A N 1
ATOM 646 C CA . VAL A 1 85 ? -14.251 -11.631 -12.947 1.00 93.75 85 VAL A CA 1
ATOM 647 C C . VAL A 1 85 ? -12.780 -12.038 -12.872 1.00 93.75 85 VAL A C 1
ATOM 649 O O . VAL A 1 85 ? -12.054 -11.589 -11.989 1.00 93.75 85 VAL A O 1
ATOM 652 N N . ALA A 1 86 ? -12.328 -12.894 -13.790 1.00 93.94 86 ALA A N 1
ATOM 653 C CA . ALA A 1 86 ? -10.920 -13.271 -13.863 1.00 93.94 86 ALA A CA 1
ATOM 654 C C . ALA A 1 86 ? -10.065 -12.028 -14.178 1.00 93.94 86 ALA A C 1
ATOM 656 O O . ALA A 1 86 ? -10.275 -11.417 -15.230 1.00 93.94 86 ALA A O 1
ATOM 657 N N . PRO A 1 87 ? -9.129 -11.630 -13.299 1.00 95.62 87 PRO A N 1
ATOM 658 C CA . PRO A 1 87 ? -8.340 -10.434 -13.535 1.00 95.62 87 PRO A CA 1
ATOM 659 C C . PRO A 1 87 ? -7.185 -10.697 -14.507 1.00 95.62 87 PRO A C 1
ATOM 661 O O . PRO A 1 87 ? -6.639 -11.800 -14.567 1.00 95.62 87 PRO A O 1
ATOM 664 N N . ALA A 1 88 ? -6.782 -9.667 -15.250 1.00 94.38 88 ALA A N 1
ATOM 665 C CA . ALA A 1 88 ? -5.764 -9.780 -16.298 1.00 94.38 88 ALA A CA 1
ATOM 666 C C . ALA A 1 88 ? -4.371 -9.275 -15.870 1.00 94.38 88 ALA A C 1
ATOM 668 O O . ALA A 1 88 ? -3.390 -9.440 -16.598 1.00 94.38 88 ALA A O 1
ATOM 669 N N . GLY A 1 89 ? -4.251 -8.654 -14.696 1.00 97.50 89 GLY A N 1
ATOM 670 C CA . GLY A 1 89 ? -3.049 -7.919 -14.297 1.00 97.50 89 GLY A CA 1
ATOM 671 C C . GLY A 1 89 ? -1.910 -8.736 -13.696 1.00 97.50 89 GLY A C 1
ATOM 672 O O . GLY A 1 89 ? -0.885 -8.143 -13.370 1.00 97.50 89 GLY A O 1
ATOM 673 N N . GLN A 1 90 ? -2.025 -10.063 -13.554 1.00 98.19 90 GLN A N 1
ATOM 674 C CA . GLN A 1 90 ? -0.971 -10.861 -12.907 1.00 98.19 90 GLN A CA 1
ATOM 675 C C . GLN A 1 90 ? 0.367 -10.739 -13.651 1.00 98.19 90 GLN A C 1
ATOM 677 O O . GLN A 1 90 ? 1.404 -10.461 -13.047 1.00 98.19 90 GLN A O 1
ATOM 682 N N . GLU A 1 91 ? 0.349 -10.932 -14.970 1.00 98.50 91 GLU A N 1
ATOM 683 C CA . GLU A 1 91 ? 1.563 -10.858 -15.785 1.00 98.50 91 GLU A CA 1
ATOM 684 C C . GLU A 1 91 ? 2.061 -9.413 -15.926 1.00 98.50 91 GLU A C 1
ATOM 686 O O . GLU A 1 91 ? 3.265 -9.159 -15.925 1.00 98.50 91 GLU A O 1
ATOM 691 N N . ILE A 1 92 ? 1.142 -8.443 -15.952 1.00 98.62 92 ILE A N 1
ATOM 692 C CA . ILE A 1 92 ? 1.480 -7.014 -15.945 1.00 98.62 92 ILE A CA 1
ATOM 693 C C . ILE A 1 92 ? 2.251 -6.665 -14.663 1.00 98.62 92 ILE A C 1
ATOM 695 O O . ILE A 1 92 ? 3.308 -6.043 -14.737 1.00 98.62 92 ILE A O 1
ATOM 699 N N . ALA A 1 93 ? 1.784 -7.122 -13.500 1.00 98.75 93 ALA A N 1
ATOM 700 C CA . ALA A 1 93 ? 2.436 -6.882 -12.217 1.00 98.75 93 ALA A CA 1
ATOM 701 C C . ALA A 1 93 ? 3.831 -7.522 -12.132 1.00 98.75 93 ALA A C 1
ATOM 703 O O . ALA A 1 93 ? 4.775 -6.872 -11.679 1.00 98.75 93 ALA A O 1
ATOM 704 N N . LYS A 1 94 ? 4.004 -8.759 -12.625 1.00 98.75 94 LYS A N 1
ATOM 705 C CA . LYS A 1 94 ? 5.331 -9.405 -12.703 1.00 98.75 94 LYS A CA 1
ATOM 706 C C . LYS A 1 94 ? 6.304 -8.595 -13.556 1.00 98.75 94 LYS A C 1
ATOM 708 O O . LYS A 1 94 ? 7.423 -8.315 -13.121 1.00 98.75 94 LYS A O 1
ATOM 713 N N . ASN A 1 95 ? 5.864 -8.187 -14.745 1.00 98.62 95 ASN A N 1
ATOM 714 C CA . ASN A 1 95 ? 6.677 -7.391 -15.659 1.00 98.62 95 ASN A CA 1
ATOM 715 C C . ASN A 1 95 ? 7.034 -6.028 -15.061 1.00 98.62 95 ASN A C 1
ATOM 717 O O . ASN A 1 95 ? 8.182 -5.589 -15.173 1.00 98.62 95 ASN A O 1
ATOM 721 N N . TRP A 1 96 ? 6.082 -5.386 -14.382 1.00 98.69 96 TRP A N 1
ATOM 722 C CA . TRP A 1 96 ? 6.300 -4.107 -13.720 1.00 98.69 96 TRP A CA 1
ATOM 723 C C . TRP A 1 96 ? 7.321 -4.232 -12.579 1.00 98.69 96 TRP A C 1
ATOM 725 O O . TRP A 1 96 ? 8.260 -3.441 -12.520 1.00 98.69 96 TRP A O 1
ATOM 735 N N . LEU A 1 97 ? 7.223 -5.260 -11.723 1.00 98.56 97 LEU A N 1
ATOM 736 C CA . LEU A 1 97 ? 8.187 -5.502 -10.635 1.00 98.56 97 LEU A CA 1
ATOM 737 C C . LEU A 1 97 ? 9.595 -5.794 -11.168 1.00 98.56 97 LEU A C 1
ATOM 739 O O . LEU A 1 97 ? 10.581 -5.259 -10.654 1.00 98.56 97 LEU A O 1
ATOM 743 N N . ALA A 1 98 ? 9.702 -6.606 -12.224 1.00 98.12 98 ALA A N 1
ATOM 744 C CA . ALA A 1 98 ? 10.976 -6.879 -12.884 1.00 98.12 98 ALA A CA 1
ATOM 745 C C . ALA A 1 98 ? 11.605 -5.590 -13.439 1.00 98.12 98 ALA A C 1
ATOM 747 O O . ALA A 1 98 ? 12.801 -5.341 -13.252 1.00 98.12 98 ALA A O 1
ATOM 748 N N . GLN A 1 99 ? 10.793 -4.737 -14.067 1.00 98.12 99 GLN A N 1
ATOM 749 C CA . GLN A 1 99 ? 11.246 -3.451 -14.579 1.00 98.12 99 GLN A CA 1
ATOM 750 C C . GLN A 1 99 ? 11.642 -2.493 -13.448 1.00 98.12 99 GLN A C 1
ATOM 752 O O . GLN A 1 99 ? 12.700 -1.870 -13.552 1.00 98.12 99 GLN A O 1
ATOM 757 N N . LEU A 1 100 ? 10.870 -2.406 -12.356 1.00 97.75 100 LEU A N 1
ATOM 758 C CA . LEU A 1 100 ? 11.213 -1.588 -11.189 1.00 97.75 100 LEU A CA 1
ATOM 759 C C . LEU A 1 100 ? 12.582 -1.999 -10.640 1.00 97.75 100 LEU A C 1
ATOM 761 O O . LEU A 1 100 ? 13.459 -1.148 -10.481 1.00 97.75 100 LEU A O 1
ATOM 765 N N . ASN A 1 101 ? 12.797 -3.297 -10.409 1.00 95.69 101 ASN A N 1
ATOM 766 C CA . ASN A 1 101 ? 14.070 -3.827 -9.919 1.00 95.69 101 ASN A CA 1
ATOM 767 C C . ASN A 1 101 ? 15.236 -3.475 -10.849 1.00 95.69 101 ASN A C 1
ATOM 769 O O . ASN A 1 101 ? 16.302 -3.067 -10.386 1.00 95.69 101 ASN A O 1
ATOM 773 N N . LYS A 1 102 ? 15.029 -3.559 -12.168 1.00 94.81 102 LYS A N 1
ATOM 774 C CA . LYS A 1 102 ? 16.038 -3.180 -13.161 1.00 94.81 102 LYS A CA 1
ATOM 775 C C . LYS A 1 102 ? 16.399 -1.696 -13.082 1.00 94.81 102 LYS A C 1
ATOM 777 O O . LYS A 1 102 ? 17.582 -1.373 -12.998 1.00 94.81 102 LYS A O 1
ATOM 782 N N . VAL A 1 103 ? 15.411 -0.798 -13.122 1.00 94.25 103 VAL A N 1
ATOM 783 C CA . VAL A 1 103 ? 15.667 0.654 -13.228 1.00 94.25 103 VAL A CA 1
ATOM 784 C C . VAL A 1 103 ? 16.118 1.293 -11.927 1.00 94.25 103 VAL A C 1
ATOM 786 O O . VAL A 1 103 ? 16.674 2.384 -11.942 1.00 94.25 103 VAL A O 1
ATOM 789 N N . THR A 1 104 ? 15.897 0.623 -10.804 1.00 93.56 104 THR A N 1
ATOM 790 C CA . THR A 1 104 ? 16.304 1.128 -9.496 1.00 93.56 104 THR A CA 1
ATOM 791 C C . THR A 1 104 ? 17.595 0.489 -8.987 1.00 93.56 104 THR A C 1
ATOM 793 O O . THR A 1 104 ? 18.078 0.924 -7.949 1.00 93.56 104 THR A O 1
ATOM 796 N N . ARG A 1 105 ? 18.157 -0.539 -9.646 1.00 89.56 105 ARG A N 1
ATOM 797 C CA . ARG A 1 105 ? 19.239 -1.404 -9.116 1.00 89.56 105 ARG A CA 1
ATOM 798 C C . ARG A 1 105 ? 20.414 -0.654 -8.475 1.00 89.56 105 ARG A C 1
ATOM 800 O O . ARG A 1 105 ? 20.932 -1.110 -7.462 1.00 89.56 105 ARG A O 1
ATOM 807 N N . PHE A 1 106 ? 20.818 0.473 -9.057 1.00 88.50 106 PHE A N 1
ATOM 808 C CA . PHE A 1 106 ? 21.946 1.295 -8.598 1.00 88.50 106 PHE A CA 1
ATOM 809 C C . PHE A 1 106 ? 21.524 2.710 -8.179 1.00 88.50 106 PHE A C 1
ATOM 811 O O . PHE A 1 106 ? 22.359 3.600 -8.052 1.00 88.50 106 PHE A O 1
ATOM 818 N N . GLU A 1 107 ? 20.226 2.918 -7.976 1.00 90.56 107 GLU A N 1
ATOM 819 C CA . GLU A 1 107 ? 19.649 4.212 -7.630 1.00 90.56 107 GLU A CA 1
ATOM 820 C C . GLU A 1 107 ? 19.373 4.310 -6.127 1.00 90.56 107 GLU A C 1
ATOM 822 O O . GLU A 1 107 ? 19.205 3.307 -5.427 1.00 90.56 107 GLU A O 1
ATOM 827 N N . LYS A 1 108 ? 19.267 5.544 -5.625 1.00 92.00 108 LYS A N 1
ATOM 828 C CA . LYS A 1 108 ? 18.834 5.793 -4.247 1.00 92.00 108 LYS A CA 1
ATOM 829 C C . LYS A 1 108 ? 17.323 5.617 -4.142 1.00 92.00 108 LYS A C 1
ATOM 831 O O . LYS A 1 108 ? 16.564 6.299 -4.832 1.00 92.00 108 LYS A O 1
ATOM 836 N N . VAL A 1 109 ? 16.898 4.744 -3.233 1.00 96.94 109 VAL A N 1
ATOM 837 C CA . VAL A 1 109 ? 15.485 4.527 -2.911 1.00 96.94 109 VAL A CA 1
ATOM 838 C C . VAL A 1 109 ? 15.191 5.045 -1.519 1.00 96.94 109 VAL A C 1
ATOM 840 O O . VAL A 1 109 ? 15.799 4.602 -0.551 1.00 96.94 109 VAL A O 1
ATOM 843 N N . ASN A 1 110 ? 14.242 5.967 -1.430 1.00 98.06 110 ASN A N 1
ATOM 844 C CA . ASN A 1 110 ? 13.734 6.531 -0.193 1.00 98.06 110 ASN A CA 1
ATOM 845 C C . ASN A 1 110 ? 12.350 5.937 0.079 1.00 98.06 110 ASN A C 1
ATOM 847 O O . ASN A 1 110 ? 11.481 5.965 -0.794 1.00 98.06 110 ASN A O 1
ATOM 851 N N . VAL A 1 111 ? 12.142 5.397 1.274 1.00 98.44 111 VAL A N 1
ATOM 852 C CA . VAL A 1 111 ? 10.861 4.819 1.676 1.00 98.44 111 VAL A CA 1
ATOM 853 C C . VAL A 1 111 ? 9.899 5.910 2.135 1.00 98.44 111 VAL A C 1
ATOM 855 O O . VAL A 1 111 ? 10.272 6.777 2.926 1.00 98.44 111 VAL A O 1
ATOM 858 N N . LEU A 1 112 ? 8.670 5.873 1.623 1.00 98.44 112 LEU A N 1
ATOM 859 C CA . LEU A 1 112 ? 7.556 6.674 2.128 1.00 98.44 112 LEU A CA 1
ATOM 860 C C . LEU A 1 112 ? 6.881 5.960 3.304 1.00 98.44 112 LEU A C 1
ATOM 862 O O . LEU A 1 112 ? 6.960 4.738 3.427 1.00 98.44 112 LEU A O 1
ATOM 866 N N . SER A 1 113 ? 6.165 6.707 4.145 1.00 97.50 113 SER A N 1
ATOM 867 C CA . SER A 1 113 ? 5.293 6.104 5.158 1.00 97.50 113 SER A CA 1
ATOM 868 C C . SER A 1 113 ? 4.285 5.154 4.508 1.00 97.50 113 SER A C 1
ATOM 870 O O . SER A 1 113 ? 3.726 5.473 3.458 1.00 97.50 113 SER A O 1
ATOM 872 N N . TYR A 1 114 ? 4.044 4.003 5.142 1.00 98.25 114 TYR A N 1
ATOM 873 C CA . TYR A 1 114 ? 3.208 2.930 4.599 1.00 98.25 114 TYR A CA 1
ATOM 874 C C . TYR A 1 114 ? 1.801 3.426 4.227 1.00 98.25 114 TYR A C 1
ATOM 876 O O . TYR A 1 114 ? 1.037 3.870 5.092 1.00 98.25 114 TYR A O 1
ATOM 884 N N . GLY A 1 115 ? 1.468 3.340 2.937 1.00 98.00 115 GLY A N 1
ATOM 885 C CA . GLY A 1 115 ? 0.199 3.779 2.364 1.00 98.00 115 GLY A CA 1
ATOM 886 C C . GLY A 1 115 ? 0.140 5.265 2.014 1.00 98.00 115 GLY A C 1
ATOM 887 O O . GLY A 1 115 ? -0.922 5.745 1.630 1.00 98.00 115 GLY A O 1
ATOM 888 N N . ASN A 1 116 ? 1.248 6.002 2.158 1.00 98.12 116 ASN A N 1
ATOM 889 C CA . ASN A 1 116 ? 1.358 7.443 1.900 1.00 98.12 116 ASN A CA 1
ATOM 890 C C . ASN A 1 116 ? 0.194 8.271 2.518 1.00 98.12 116 ASN A C 1
ATOM 892 O O . ASN A 1 116 ? -0.467 9.057 1.817 1.00 98.12 116 ASN A O 1
ATOM 896 N N . PRO A 1 117 ? -0.082 8.094 3.830 1.00 97.94 117 PRO A N 1
ATOM 897 C CA . PRO A 1 117 ? -1.168 8.772 4.533 1.00 97.94 117 PRO A CA 1
ATOM 898 C C . PRO A 1 117 ? -1.007 10.288 4.508 1.00 97.94 117 PRO A C 1
ATOM 900 O O . PRO A 1 117 ? 0.112 10.794 4.545 1.00 97.94 117 PRO A O 1
ATOM 903 N N . SER A 1 118 ? -2.128 11.008 4.557 1.00 98.12 118 SER A N 1
ATOM 904 C CA . SER A 1 118 ? -2.151 12.437 4.873 1.00 98.12 118 SER A CA 1
ATOM 905 C C . SER A 1 118 ? -1.419 12.698 6.191 1.00 98.12 118 SER A C 1
ATOM 907 O O . SER A 1 118 ? -1.831 12.198 7.240 1.00 98.12 118 SER A O 1
ATOM 909 N N . ASP A 1 119 ? -0.365 13.511 6.140 1.00 97.44 119 ASP A N 1
ATOM 910 C CA . ASP A 1 119 ? 0.483 13.836 7.291 1.00 97.44 119 ASP A CA 1
ATOM 911 C C . ASP A 1 119 ? -0.330 14.446 8.438 1.00 97.44 119 ASP A C 1
ATOM 913 O O . ASP A 1 119 ? -0.191 14.049 9.596 1.00 97.44 119 ASP A O 1
ATOM 917 N N . TYR A 1 120 ? -1.261 15.344 8.096 1.00 97.75 120 TYR A N 1
ATOM 918 C CA . TYR A 1 120 ? -2.188 15.942 9.051 1.00 97.75 120 TYR A CA 1
ATOM 919 C C . TYR A 1 120 ? -2.993 14.876 9.801 1.00 97.75 120 TYR A C 1
ATOM 921 O O . TYR A 1 120 ? -3.042 14.884 11.030 1.00 97.75 120 TYR A O 1
ATOM 929 N N . TRP A 1 121 ? -3.630 13.949 9.076 1.00 97.62 121 TRP A N 1
ATOM 930 C CA . TRP A 1 121 ? -4.484 12.948 9.714 1.00 97.62 121 TRP A CA 1
ATOM 931 C C . TRP A 1 121 ? -3.686 11.909 10.488 1.00 97.62 121 TRP A C 1
ATOM 933 O O . TRP A 1 121 ? -4.145 11.471 11.540 1.00 97.62 121 TRP A O 1
ATOM 943 N N . LEU A 1 122 ? -2.502 11.535 10.004 1.00 96.00 122 LEU A N 1
ATOM 944 C CA . LEU A 1 122 ? -1.640 10.601 10.715 1.00 96.00 122 LEU A CA 1
ATOM 945 C C . LEU A 1 122 ? -1.204 11.176 12.071 1.00 96.00 122 LEU A C 1
ATOM 947 O O . LEU A 1 122 ? -1.311 10.490 13.083 1.00 96.00 122 LEU A O 1
ATOM 951 N N . LYS A 1 123 ? -0.792 12.449 12.108 1.00 96.81 123 LYS A N 1
ATOM 952 C CA . LYS A 1 123 ? -0.424 13.151 13.350 1.00 96.81 123 LYS A CA 1
ATOM 953 C C . LYS A 1 123 ? -1.609 13.374 14.285 1.00 96.81 123 LYS A C 1
ATOM 955 O O . LYS A 1 123 ? -1.441 13.314 15.495 1.00 96.81 123 LYS A O 1
ATOM 960 N N . GLU A 1 124 ? -2.795 13.620 13.738 1.00 96.06 124 GLU A N 1
ATOM 961 C CA . GLU A 1 124 ? -4.015 13.803 14.531 1.00 96.06 124 GLU A CA 1
ATOM 962 C C . GLU A 1 124 ? -4.507 12.488 15.158 1.00 96.06 124 GLU A C 1
ATOM 964 O O . GLU A 1 124 ? -5.031 12.485 16.270 1.00 96.06 124 GLU A O 1
ATOM 969 N N . LEU A 1 125 ? -4.386 11.363 14.444 1.00 94.94 125 LEU A N 1
ATOM 970 C CA . LEU A 1 125 ? -5.012 10.099 14.843 1.00 94.94 125 LEU A CA 1
ATOM 971 C C . LEU A 1 125 ? -4.048 9.097 15.481 1.00 94.94 125 LEU A C 1
ATOM 973 O O . LEU A 1 125 ? -4.503 8.279 16.277 1.00 94.94 125 LEU A O 1
ATOM 977 N N . ALA A 1 126 ? -2.764 9.109 15.125 1.00 91.31 126 ALA A N 1
ATOM 978 C CA . ALA A 1 126 ? -1.790 8.125 15.598 1.00 91.31 126 ALA A CA 1
ATOM 979 C C . ALA A 1 126 ? -0.352 8.686 15.707 1.00 91.31 126 ALA A C 1
ATOM 981 O O . ALA A 1 126 ? 0.578 8.074 15.171 1.00 91.31 126 ALA A O 1
ATOM 982 N N . PRO A 1 127 ? -0.136 9.831 16.389 1.00 94.31 127 PRO A N 1
ATOM 983 C CA . PRO A 1 127 ? 1.173 10.488 16.442 1.00 94.31 127 PRO A CA 1
ATOM 984 C C . PRO A 1 127 ? 2.274 9.597 17.034 1.00 94.31 127 PRO A C 1
ATOM 986 O O . PRO A 1 127 ? 3.393 9.573 16.528 1.00 94.31 127 PRO A O 1
ATOM 989 N N . GLU A 1 128 ? 1.961 8.814 18.063 1.00 91.44 128 GLU A N 1
ATOM 990 C CA . GLU A 1 128 ? 2.904 7.914 18.734 1.00 91.44 128 GLU A CA 1
ATOM 991 C C . GLU A 1 128 ? 3.211 6.626 17.949 1.00 91.44 128 GLU A C 1
ATOM 993 O O . GLU A 1 128 ? 4.140 5.899 18.295 1.00 91.44 128 GLU A O 1
ATOM 998 N N . GLN A 1 129 ? 2.460 6.329 16.880 1.00 90.00 129 GLN A N 1
ATOM 999 C CA . GLN A 1 129 ? 2.701 5.149 16.039 1.00 90.00 129 GLN A CA 1
ATOM 1000 C C . GLN A 1 129 ? 3.591 5.449 14.829 1.00 90.00 129 GLN A C 1
ATOM 1002 O O . GLN A 1 129 ? 4.081 4.509 14.207 1.00 90.00 129 GLN A O 1
ATOM 1007 N N . ILE A 1 130 ? 3.828 6.726 14.501 1.00 94.62 130 ILE A N 1
ATOM 1008 C CA . ILE A 1 130 ? 4.512 7.150 13.267 1.00 94.62 130 ILE A CA 1
ATOM 1009 C C . ILE A 1 130 ? 5.875 6.472 13.105 1.00 94.62 130 ILE A C 1
ATOM 1011 O O . ILE A 1 130 ? 6.165 5.921 12.045 1.00 94.62 130 ILE A O 1
ATOM 1015 N N . GLU A 1 131 ? 6.701 6.477 14.154 1.00 95.56 131 GLU A N 1
ATOM 1016 C CA . GLU A 1 131 ? 8.028 5.857 14.111 1.00 95.56 131 GLU A CA 1
ATOM 1017 C C . GLU A 1 131 ? 7.932 4.357 13.812 1.00 95.56 131 GLU A C 1
ATOM 1019 O O . GLU A 1 131 ? 8.604 3.850 12.916 1.00 95.56 131 GLU A O 1
ATOM 1024 N N . TYR A 1 132 ? 7.030 3.656 14.499 1.00 95.06 132 TYR A N 1
ATOM 1025 C CA . TYR A 1 132 ? 6.827 2.223 14.315 1.00 95.06 132 TYR A CA 1
ATOM 1026 C C . TYR A 1 132 ? 6.309 1.873 12.913 1.00 95.06 132 TYR A C 1
ATOM 1028 O O . TYR A 1 132 ? 6.830 0.959 12.278 1.00 95.06 132 TYR A O 1
ATOM 1036 N N . ILE A 1 133 ? 5.336 2.632 12.402 1.00 95.25 133 ILE A N 1
ATOM 1037 C CA . ILE A 1 133 ? 4.801 2.472 11.043 1.00 95.25 133 ILE A CA 1
ATOM 1038 C C . ILE A 1 133 ? 5.912 2.659 10.006 1.00 95.25 133 ILE A C 1
ATOM 1040 O O . ILE A 1 133 ? 6.026 1.866 9.071 1.00 95.25 133 ILE A O 1
ATOM 1044 N N . ASN A 1 134 ? 6.756 3.679 10.178 1.00 97.00 134 ASN A N 1
ATOM 1045 C CA . ASN A 1 134 ? 7.875 3.933 9.274 1.00 97.00 134 ASN A CA 1
ATOM 1046 C C . ASN A 1 134 ? 8.917 2.806 9.328 1.00 97.00 134 ASN A C 1
ATOM 1048 O O . ASN A 1 134 ? 9.420 2.400 8.281 1.00 97.00 134 ASN A O 1
ATOM 1052 N N . LEU A 1 135 ? 9.204 2.257 10.514 1.00 96.69 135 LEU A N 1
ATOM 1053 C CA . LEU A 1 135 ? 10.114 1.119 10.674 1.00 96.69 135 LEU A CA 1
ATOM 1054 C C . LEU A 1 135 ? 9.595 -0.143 9.970 1.00 96.69 135 LEU A C 1
ATOM 1056 O O . LEU A 1 135 ? 10.352 -0.781 9.238 1.00 96.69 135 LEU A O 1
ATOM 1060 N N . ILE A 1 136 ? 8.314 -0.490 10.141 1.00 95.81 136 ILE A N 1
ATOM 1061 C CA . ILE A 1 136 ? 7.730 -1.661 9.467 1.00 95.81 136 ILE A CA 1
ATOM 1062 C C . ILE A 1 136 ? 7.648 -1.442 7.961 1.00 95.81 136 ILE A C 1
ATOM 1064 O O . ILE A 1 136 ? 8.039 -2.321 7.196 1.00 95.81 136 ILE A O 1
ATOM 1068 N N . GLY A 1 137 ? 7.173 -0.272 7.524 1.00 97.31 137 GLY A N 1
ATOM 1069 C CA . GLY A 1 137 ? 7.088 0.058 6.103 1.00 97.31 137 GLY A CA 1
ATOM 1070 C C . GLY A 1 137 ? 8.453 -0.032 5.424 1.00 97.31 137 GLY A C 1
ATOM 1071 O O . GLY A 1 137 ? 8.582 -0.630 4.357 1.00 97.31 137 GLY A O 1
ATOM 1072 N N . LYS A 1 138 ? 9.499 0.467 6.091 1.00 98.12 138 LYS A N 1
ATOM 1073 C CA . LYS A 1 138 ? 10.882 0.302 5.649 1.00 98.12 138 LYS A CA 1
ATOM 1074 C C . LYS A 1 138 ? 11.289 -1.163 5.534 1.00 98.12 138 LYS A C 1
ATOM 1076 O O . LYS A 1 138 ? 11.789 -1.561 4.487 1.00 98.12 138 LYS A O 1
ATOM 1081 N N . ALA A 1 139 ? 11.077 -1.955 6.583 1.00 97.81 139 ALA A N 1
ATOM 1082 C CA . ALA A 1 139 ? 11.438 -3.369 6.581 1.00 97.81 139 ALA A CA 1
ATOM 1083 C C . ALA A 1 139 ? 10.724 -4.145 5.459 1.00 97.81 139 ALA A C 1
ATOM 1085 O O . ALA A 1 139 ? 11.348 -4.964 4.785 1.00 97.81 139 ALA A O 1
ATOM 1086 N N . SER A 1 140 ? 9.443 -3.849 5.220 1.00 97.06 140 SER A N 1
ATOM 1087 C CA . SER A 1 140 ? 8.664 -4.434 4.125 1.00 97.06 140 SER A CA 1
ATOM 1088 C C . SER A 1 140 ? 9.232 -4.074 2.748 1.00 97.06 140 SER A C 1
ATOM 1090 O O . SER A 1 140 ? 9.451 -4.959 1.913 1.00 97.06 140 SER A O 1
ATOM 1092 N N . LEU A 1 141 ? 9.523 -2.792 2.507 1.00 97.81 141 LEU A N 1
ATOM 1093 C CA . LEU A 1 141 ? 10.079 -2.358 1.227 1.00 97.81 141 LEU A CA 1
ATOM 1094 C C . LEU A 1 141 ? 11.469 -2.952 0.987 1.00 97.81 141 LEU A C 1
ATOM 1096 O O . LEU A 1 141 ? 11.773 -3.389 -0.124 1.00 97.81 141 LEU A O 1
ATOM 1100 N N . ASP A 1 142 ? 12.299 -2.989 2.029 1.00 97.38 142 ASP A N 1
ATOM 1101 C CA . ASP A 1 142 ? 13.655 -3.520 1.949 1.00 97.38 142 ASP A CA 1
ATOM 1102 C C . ASP A 1 142 ? 13.648 -5.013 1.604 1.00 97.38 142 ASP A C 1
ATOM 1104 O O 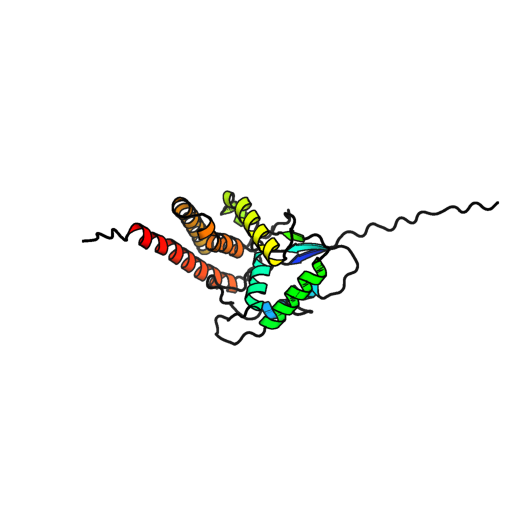. ASP A 1 142 ? 14.407 -5.461 0.740 1.00 97.38 142 ASP A O 1
ATOM 1108 N N . LEU A 1 143 ? 12.734 -5.770 2.220 1.00 96.12 143 LEU A N 1
ATOM 1109 C CA . LEU A 1 143 ? 12.495 -7.173 1.896 1.00 96.12 143 LEU A CA 1
ATOM 1110 C C . LEU A 1 143 ? 12.012 -7.335 0.447 1.00 96.12 143 LEU A C 1
ATOM 1112 O O . LEU A 1 143 ? 12.580 -8.122 -0.310 1.00 96.12 143 LEU A O 1
ATOM 1116 N N . SER A 1 144 ? 11.011 -6.550 0.044 1.00 94.06 144 SER A N 1
ATOM 1117 C CA . SER A 1 144 ? 10.393 -6.608 -1.289 1.00 94.06 144 SER A CA 1
ATOM 1118 C C . SER A 1 144 ? 11.380 -6.314 -2.421 1.00 94.06 144 SER A C 1
ATOM 1120 O O . SER A 1 144 ? 11.303 -6.915 -3.491 1.00 94.06 144 SER A O 1
ATOM 1122 N N . LEU A 1 145 ? 12.325 -5.399 -2.190 1.00 93.62 145 LEU A N 1
ATOM 1123 C CA . LEU A 1 145 ? 13.341 -5.002 -3.169 1.00 93.62 145 LEU A CA 1
ATOM 1124 C C . LEU A 1 145 ? 14.688 -5.713 -2.960 1.00 93.62 145 LEU A C 1
ATOM 1126 O O . LEU A 1 145 ? 15.627 -5.462 -3.716 1.00 93.62 145 LEU A O 1
ATOM 1130 N N . SER A 1 146 ? 14.794 -6.574 -1.940 1.00 93.81 146 SER A N 1
ATOM 1131 C CA . SER A 1 146 ? 16.023 -7.278 -1.545 1.00 93.81 146 SER A CA 1
ATOM 1132 C C . SER A 1 146 ? 17.232 -6.346 -1.361 1.00 93.81 146 SER A C 1
ATOM 1134 O O . SER A 1 146 ? 18.335 -6.634 -1.830 1.00 93.81 146 SER A O 1
ATOM 1136 N N . ARG A 1 147 ? 17.024 -5.191 -0.712 1.00 92.06 147 ARG A N 1
ATOM 1137 C CA . ARG A 1 147 ? 18.058 -4.162 -0.482 1.00 92.06 147 ARG A CA 1
ATOM 1138 C C . ARG A 1 147 ? 17.630 -3.137 0.562 1.00 92.06 147 ARG A C 1
ATOM 1140 O O . ARG A 1 147 ? 16.452 -2.994 0.840 1.00 92.06 147 ARG A O 1
ATOM 1147 N N . ASN A 1 148 ? 18.570 -2.315 1.017 1.00 94.62 148 ASN A N 1
ATOM 1148 C CA . ASN A 1 148 ? 18.277 -1.242 1.966 1.00 94.62 148 ASN A CA 1
ATOM 1149 C C . ASN A 1 148 ? 17.804 0.041 1.263 1.00 94.62 148 ASN A C 1
ATOM 1151 O O . ASN A 1 148 ? 18.505 0.590 0.412 1.00 94.62 148 ASN A O 1
ATOM 1155 N N . SER A 1 149 ? 16.650 0.556 1.674 1.00 96.44 149 SER A N 1
ATOM 1156 C CA . SER A 1 149 ? 16.182 1.915 1.379 1.00 96.44 149 SER A CA 1
ATOM 1157 C C . SER A 1 149 ? 16.736 2.945 2.378 1.00 96.44 149 SER A C 1
ATOM 1159 O O . SER A 1 149 ? 17.342 2.601 3.397 1.00 96.44 149 SER A O 1
ATOM 1161 N N . LEU A 1 150 ? 16.513 4.226 2.112 1.00 96.81 150 LEU A N 1
ATOM 1162 C CA . LEU A 1 150 ? 16.756 5.342 3.026 1.00 96.81 150 LEU A CA 1
ATOM 1163 C C . LEU A 1 150 ? 15.424 5.867 3.562 1.00 96.81 150 LEU A C 1
ATOM 1165 O O . LEU A 1 150 ? 14.416 5.794 2.867 1.00 96.81 150 LEU A O 1
ATOM 1169 N N . ASN A 1 151 ? 15.406 6.435 4.765 1.00 94.00 151 ASN A N 1
ATOM 1170 C CA . ASN A 1 151 ? 14.207 7.111 5.262 1.00 94.00 151 ASN A CA 1
ATOM 1171 C C . ASN A 1 151 ? 13.942 8.377 4.440 1.00 94.00 151 ASN A C 1
ATOM 1173 O O . ASN A 1 151 ? 14.849 9.187 4.243 1.00 94.00 151 ASN A O 1
ATOM 1177 N N . SER A 1 152 ? 12.706 8.556 3.974 1.00 93.94 152 SER A N 1
ATOM 1178 C CA . SER A 1 152 ? 12.291 9.798 3.329 1.00 93.94 152 SER A CA 1
ATOM 1179 C C . SER A 1 152 ? 11.805 10.831 4.343 1.00 93.94 152 SER A C 1
ATOM 1181 O O . SER A 1 152 ? 11.222 10.485 5.367 1.00 93.94 152 SER A O 1
ATOM 1183 N N . THR A 1 153 ? 11.987 12.109 4.018 1.00 92.19 153 THR A N 1
ATOM 1184 C CA . THR A 1 153 ? 11.297 13.233 4.671 1.00 92.19 153 THR A CA 1
ATOM 1185 C C . THR A 1 153 ? 10.061 13.691 3.893 1.00 92.19 153 THR A C 1
ATOM 1187 O O . THR A 1 153 ? 9.359 14.595 4.340 1.00 92.19 153 THR A O 1
ATOM 1190 N N . LEU A 1 154 ? 9.795 13.099 2.721 1.00 95.25 154 LEU A N 1
ATOM 1191 C CA . LEU A 1 154 ? 8.647 13.443 1.892 1.00 95.25 154 LEU A CA 1
ATOM 1192 C C . LEU A 1 154 ? 7.368 12.889 2.522 1.00 95.25 154 LEU A C 1
ATOM 1194 O O . LEU A 1 154 ? 7.254 11.687 2.757 1.00 95.25 154 LEU A O 1
ATOM 1198 N N . VAL A 1 155 ? 6.393 13.769 2.730 1.00 96.06 155 VAL A N 1
ATOM 1199 C CA . VAL A 1 155 ? 5.090 13.434 3.308 1.00 96.06 155 VAL A CA 1
ATOM 1200 C C . VAL A 1 155 ? 3.954 13.822 2.366 1.00 96.06 155 VAL A C 1
ATOM 1202 O O . VAL A 1 155 ? 4.127 14.626 1.447 1.00 96.06 155 VAL A O 1
ATOM 1205 N N . ASN A 1 156 ? 2.771 13.246 2.578 1.00 96.88 156 ASN A N 1
ATOM 1206 C CA . ASN A 1 156 ? 1.570 13.661 1.868 1.00 96.88 156 ASN A CA 1
ATOM 1207 C C . ASN A 1 156 ? 0.901 14.832 2.601 1.00 96.88 156 ASN A C 1
ATOM 1209 O O . ASN A 1 156 ? 0.165 14.643 3.567 1.00 96.88 156 ASN A O 1
ATOM 1213 N N . GLU A 1 157 ? 1.157 16.050 2.135 1.00 96.50 157 GLU A N 1
ATOM 1214 C CA . GLU A 1 157 ? 0.614 17.274 2.740 1.00 96.50 157 GLU A CA 1
ATOM 1215 C C . GLU A 1 157 ? -0.881 17.478 2.456 1.00 96.50 157 GLU A C 1
ATOM 1217 O O . GLU A 1 157 ? -1.556 18.252 3.140 1.00 96.50 157 GLU A O 1
ATOM 1222 N N . LYS A 1 158 ? -1.429 16.783 1.451 1.00 96.50 158 LYS A N 1
ATOM 1223 C CA . LYS A 1 158 ? -2.844 16.901 1.110 1.00 96.50 158 LYS A CA 1
ATOM 1224 C C . LYS A 1 158 ? -3.697 16.331 2.237 1.00 96.50 158 LYS A C 1
ATOM 1226 O O . LYS A 1 158 ? -3.411 15.286 2.825 1.00 96.50 158 LYS A O 1
ATOM 1231 N N . ARG A 1 159 ? -4.818 16.999 2.493 1.00 93.56 159 ARG A N 1
ATOM 1232 C CA . ARG A 1 159 ? -5.803 16.590 3.492 1.00 93.56 159 ARG A CA 1
ATOM 1233 C C . ARG A 1 159 ? -7.080 16.125 2.808 1.00 93.56 159 ARG A C 1
ATOM 1235 O O . ARG A 1 159 ? -7.782 16.933 2.206 1.00 93.56 159 ARG A O 1
ATOM 1242 N N . GLN A 1 160 ? -7.425 14.847 2.964 1.00 90.88 160 GLN A N 1
ATOM 1243 C CA . GLN A 1 160 ? -8.753 14.373 2.568 1.00 90.88 160 GLN A CA 1
ATOM 1244 C C . GLN A 1 160 ? -9.842 14.911 3.495 1.00 90.88 160 GLN A C 1
ATOM 1246 O O . GLN A 1 160 ? -9.643 15.067 4.706 1.00 90.88 160 GLN A O 1
ATOM 1251 N N . LYS A 1 161 ? -11.020 15.165 2.924 1.00 93.12 161 LYS A N 1
ATOM 1252 C CA . LYS A 1 161 ? -12.206 15.557 3.680 1.00 93.12 161 LYS A CA 1
ATOM 1253 C C . LYS A 1 161 ? -12.875 14.311 4.255 1.00 93.12 161 LYS A C 1
ATOM 1255 O O . LYS A 1 161 ? -13.513 13.564 3.525 1.00 93.12 161 LYS A O 1
ATOM 1260 N N . LEU A 1 162 ? -12.771 14.146 5.571 1.00 96.00 162 LEU A N 1
ATOM 1261 C CA . LEU A 1 162 ? -13.458 13.095 6.315 1.00 96.00 162 LEU A CA 1
ATOM 1262 C C . LEU A 1 162 ? -14.736 13.645 6.963 1.00 96.00 162 LEU A C 1
ATOM 1264 O O . LEU A 1 162 ? -14.743 14.702 7.597 1.00 96.00 162 LEU A O 1
ATOM 1268 N N . SER A 1 163 ? -15.831 12.920 6.798 1.00 96.81 163 SER A N 1
ATOM 1269 C CA . SER A 1 163 ? -17.105 13.104 7.483 1.00 96.81 163 SER A CA 1
ATOM 1270 C C . SER A 1 163 ? -17.010 12.710 8.958 1.00 96.81 163 SER A C 1
ATOM 1272 O O . SER A 1 163 ? -16.070 12.052 9.412 1.00 96.81 163 SER A O 1
ATOM 1274 N N . LYS A 1 164 ? -18.040 13.077 9.729 1.00 97.69 164 LYS A N 1
ATOM 1275 C CA . LYS A 1 164 ? -18.138 12.717 11.151 1.00 97.69 164 LYS A CA 1
ATOM 1276 C C . LYS A 1 164 ? -18.131 11.202 11.375 1.00 97.69 164 LYS A C 1
ATOM 1278 O O . LYS A 1 164 ? -17.554 10.752 12.360 1.00 97.69 164 LYS A O 1
ATOM 1283 N N . TYR A 1 165 ? -18.764 10.444 10.479 1.00 96.88 165 TYR A N 1
ATOM 1284 C CA . TYR A 1 165 ? -18.800 8.984 10.542 1.00 96.88 165 TYR A CA 1
ATOM 1285 C C . TYR A 1 165 ? -17.413 8.380 10.295 1.00 96.88 165 TYR A C 1
ATOM 1287 O O . TYR A 1 165 ? -16.942 7.565 11.074 1.00 96.88 165 TYR A O 1
ATOM 1295 N N . GLU A 1 166 ? -16.704 8.826 9.264 1.00 97.88 166 GLU A N 1
ATOM 1296 C CA . GLU A 1 166 ? -15.387 8.263 8.931 1.00 97.88 166 GLU A CA 1
ATOM 1297 C C . GLU A 1 166 ? -14.367 8.567 10.035 1.00 97.88 166 GLU A C 1
ATOM 1299 O O . GLU A 1 166 ? -13.619 7.692 10.466 1.00 97.88 166 GLU A O 1
ATOM 1304 N N . LEU A 1 167 ? -14.410 9.785 10.587 1.00 97.75 167 LEU A N 1
ATOM 1305 C CA . LEU A 1 167 ? -13.609 10.144 11.756 1.00 97.75 167 LEU A CA 1
ATOM 1306 C C . LEU A 1 167 ? -13.960 9.314 12.992 1.00 97.75 167 LEU A C 1
ATOM 1308 O O . LEU A 1 167 ? -13.067 9.002 13.782 1.00 97.75 167 LEU A O 1
ATOM 1312 N N . SER A 1 168 ? -15.235 8.969 13.199 1.00 98.00 168 SER A N 1
ATOM 1313 C CA . SER A 1 168 ? -15.613 8.121 14.329 1.00 98.00 168 SER A CA 1
ATOM 1314 C C . SER A 1 168 ? -15.095 6.694 14.156 1.00 98.00 168 SER A C 1
ATOM 1316 O O . SER A 1 168 ? -14.604 6.141 15.139 1.00 98.00 168 SER A O 1
ATOM 1318 N N . VAL A 1 169 ? -15.099 6.147 12.932 1.00 98.12 169 VAL A N 1
ATOM 1319 C CA . VAL A 1 169 ? -14.497 4.840 12.617 1.00 98.12 169 VAL A CA 1
ATOM 1320 C C . VAL A 1 169 ? -12.999 4.853 12.912 1.00 98.12 169 VAL A C 1
ATOM 1322 O O . VAL A 1 169 ? -12.539 4.012 13.678 1.00 98.12 169 VAL A O 1
ATOM 1325 N N . PHE A 1 170 ? -12.237 5.835 12.417 1.00 97.88 170 PHE A N 1
ATOM 1326 C CA . PHE A 1 170 ? -10.796 5.909 12.699 1.00 97.88 170 PHE A CA 1
ATOM 1327 C C . PHE A 1 170 ? -10.480 6.067 14.188 1.00 97.88 170 PHE A C 1
ATOM 1329 O O . PHE A 1 170 ? -9.616 5.373 14.722 1.00 97.88 170 PHE A O 1
ATOM 1336 N N . ARG A 1 171 ? -11.202 6.944 14.894 1.00 97.25 171 ARG A N 1
ATOM 1337 C CA . ARG A 1 171 ? -11.008 7.137 16.341 1.00 97.25 171 ARG A CA 1
ATOM 1338 C C . ARG A 1 171 ? -11.384 5.897 17.142 1.00 97.25 171 ARG A C 1
ATOM 1340 O O . ARG A 1 171 ? -10.771 5.633 18.175 1.00 97.25 171 ARG A O 1
ATOM 1347 N N . TYR A 1 172 ? -12.408 5.167 16.707 1.00 96.06 172 TYR A N 1
ATOM 1348 C CA . TYR A 1 172 ? -12.773 3.893 17.308 1.00 96.06 172 TYR A CA 1
ATOM 1349 C C . TYR A 1 172 ? -11.685 2.846 17.057 1.00 96.06 172 TYR A C 1
ATOM 1351 O O . TYR A 1 172 ? -11.221 2.237 18.017 1.00 96.06 172 TYR A O 1
ATOM 1359 N N . ALA A 1 173 ? -11.218 2.714 15.812 1.00 96.00 173 ALA A N 1
ATOM 1360 C CA . ALA A 1 173 ? -10.122 1.831 15.416 1.00 96.00 173 ALA A CA 1
ATOM 1361 C C . ALA A 1 173 ? -8.886 2.050 16.282 1.00 96.00 173 ALA A C 1
ATOM 1363 O O . ALA A 1 173 ? -8.377 1.112 16.884 1.00 96.00 173 ALA A O 1
ATOM 1364 N N . LYS A 1 174 ? -8.460 3.310 16.407 1.00 95.25 174 LYS A N 1
ATOM 1365 C CA . LYS A 1 174 ? -7.306 3.699 17.207 1.00 95.25 174 LYS A CA 1
ATOM 1366 C C . LYS A 1 174 ? -7.452 3.274 18.666 1.00 95.25 174 LYS A C 1
ATOM 1368 O O . LYS A 1 174 ? -6.577 2.599 19.191 1.00 95.25 174 LYS A O 1
ATOM 1373 N N . ARG A 1 175 ? -8.597 3.580 19.288 1.00 93.69 175 ARG A N 1
ATOM 1374 C CA . ARG A 1 175 ? -8.900 3.147 20.662 1.00 93.69 175 ARG A CA 1
ATOM 1375 C C . ARG A 1 175 ? -8.870 1.631 20.817 1.00 93.69 175 ARG A C 1
ATOM 1377 O O . ARG A 1 175 ? -8.425 1.145 21.850 1.00 93.69 175 ARG A O 1
ATOM 1384 N N . GLN A 1 176 ? -9.369 0.888 19.826 1.00 92.88 176 GLN A N 1
ATOM 1385 C CA . GLN A 1 176 ? -9.273 -0.570 19.850 1.00 92.88 176 GLN A CA 1
ATOM 1386 C C . GLN A 1 176 ? -7.814 -1.008 19.747 1.00 92.88 176 GLN A C 1
ATOM 1388 O O . GLN A 1 176 ? -7.377 -1.754 20.603 1.00 92.88 176 GLN A O 1
ATOM 1393 N N . ILE A 1 177 ? -7.040 -0.507 18.784 1.00 92.25 177 ILE A N 1
ATOM 1394 C CA . ILE A 1 177 ? -5.615 -0.836 18.639 1.00 92.25 177 ILE A CA 1
ATOM 1395 C C . ILE A 1 177 ? -4.849 -0.582 19.943 1.00 92.25 177 ILE A C 1
ATOM 1397 O O . ILE A 1 177 ? -4.097 -1.452 20.374 1.00 92.25 177 ILE A O 1
ATOM 1401 N N . ASP A 1 178 ? -5.075 0.559 20.595 1.00 91.69 178 ASP A N 1
ATOM 1402 C CA . ASP A 1 178 ? -4.396 0.905 21.847 1.00 91.69 178 ASP A CA 1
ATOM 1403 C C . ASP A 1 178 ? -4.753 -0.072 22.965 1.00 91.69 178 ASP A C 1
ATOM 1405 O O . ASP A 1 178 ? -3.866 -0.587 23.641 1.00 91.69 178 ASP A O 1
ATOM 1409 N N . LEU A 1 179 ? -6.041 -0.396 23.112 1.00 91.12 179 LEU A N 1
ATOM 1410 C CA . LEU A 1 179 ? -6.496 -1.385 24.085 1.00 91.12 179 LEU A CA 1
ATOM 1411 C C . LEU A 1 179 ? -5.928 -2.777 23.786 1.00 91.12 179 LEU A C 1
ATOM 1413 O O . LEU A 1 179 ? -5.448 -3.447 24.688 1.00 91.12 179 LEU A O 1
ATOM 1417 N N . LEU A 1 180 ? -5.965 -3.215 22.528 1.00 90.00 180 LEU A N 1
ATOM 1418 C CA . LEU A 1 180 ? -5.456 -4.524 22.120 1.00 90.00 180 LEU A CA 1
ATOM 1419 C C . LEU A 1 180 ? -3.941 -4.618 22.345 1.00 90.00 180 LEU A C 1
ATOM 1421 O O . LEU A 1 180 ? -3.441 -5.679 22.703 1.00 90.00 180 LEU A O 1
ATOM 1425 N N . SER A 1 181 ? -3.206 -3.515 22.182 1.00 90.06 181 SER A N 1
ATOM 1426 C CA . SER A 1 181 ? -1.749 -3.493 22.350 1.00 90.06 181 SER A CA 1
ATOM 1427 C C . SER A 1 181 ? -1.284 -3.763 23.783 1.00 90.06 181 SER A C 1
ATOM 1429 O O . SER A 1 181 ? -0.118 -4.088 23.985 1.00 90.06 181 SER A O 1
ATOM 1431 N N . THR A 1 182 ? -2.182 -3.672 24.772 1.00 90.38 182 THR A N 1
ATOM 1432 C CA . THR A 1 182 ? -1.891 -4.067 26.160 1.00 90.38 182 THR A CA 1
ATOM 1433 C C . THR A 1 182 ? -2.072 -5.568 26.400 1.00 90.38 182 THR A C 1
ATOM 1435 O O . THR A 1 182 ? -1.633 -6.073 27.431 1.00 90.38 182 THR A O 1
ATOM 1438 N N . LEU A 1 183 ? -2.706 -6.278 25.460 1.00 88.44 183 LEU A N 1
ATOM 1439 C CA . LEU A 1 183 ? -3.127 -7.674 25.604 1.00 88.44 183 LEU A CA 1
ATOM 1440 C C . LEU A 1 183 ? -2.382 -8.627 24.665 1.00 88.44 183 LEU A C 1
ATOM 1442 O O . LEU A 1 183 ? -2.209 -9.796 25.000 1.00 88.44 183 LEU A O 1
ATOM 1446 N N . VAL A 1 184 ? -1.954 -8.152 23.492 1.00 88.56 184 VAL A N 1
ATOM 1447 C CA . VAL A 1 184 ? -1.284 -8.974 22.473 1.00 88.56 184 VAL A CA 1
ATOM 1448 C C . VAL A 1 184 ? 0.042 -8.368 22.035 1.00 88.56 184 VAL A C 1
ATOM 1450 O O . VAL A 1 184 ? 0.321 -7.190 22.264 1.00 88.56 184 VAL A O 1
ATOM 1453 N N . ASN A 1 185 ? 0.866 -9.168 21.355 1.00 89.25 185 ASN A N 1
ATOM 1454 C CA . ASN A 1 185 ? 2.082 -8.648 20.749 1.00 89.25 185 ASN A CA 1
ATOM 1455 C C . ASN A 1 185 ? 1.729 -7.602 19.681 1.00 89.25 185 ASN A C 1
ATOM 1457 O O . ASN A 1 185 ? 0.858 -7.824 18.840 1.00 89.25 185 ASN A O 1
ATOM 1461 N N . LYS A 1 186 ? 2.453 -6.479 19.670 1.00 87.75 186 LYS A N 1
ATOM 1462 C CA . LYS A 1 186 ? 2.253 -5.388 18.710 1.00 87.75 186 LYS A CA 1
ATOM 1463 C C . LYS A 1 186 ? 2.228 -5.868 17.255 1.00 87.75 186 LYS A C 1
ATOM 1465 O O . LYS A 1 186 ? 1.387 -5.400 16.496 1.00 87.75 186 LYS A O 1
ATOM 1470 N N . LYS A 1 187 ? 3.059 -6.859 16.907 1.00 90.88 187 LYS A N 1
ATOM 1471 C CA . LYS A 1 187 ? 3.126 -7.444 15.559 1.00 90.88 187 LYS A CA 1
ATOM 1472 C C . LYS A 1 187 ? 1.795 -8.043 15.090 1.00 90.88 187 LYS A C 1
ATOM 1474 O O . LYS A 1 187 ? 1.480 -8.015 13.905 1.00 90.88 187 LYS A O 1
ATOM 1479 N N . GLU A 1 188 ? 0.978 -8.568 16.003 1.00 90.94 188 GLU A N 1
ATOM 1480 C CA . GLU A 1 188 ? -0.348 -9.108 15.662 1.00 90.94 188 GLU A CA 1
ATOM 1481 C C . GLU A 1 188 ? -1.325 -8.011 15.214 1.00 90.94 188 GLU A C 1
ATOM 1483 O O . GLU A 1 188 ? -2.292 -8.280 14.493 1.00 90.94 188 GLU A O 1
ATOM 1488 N N . LEU A 1 189 ? -1.057 -6.766 15.617 1.00 93.19 189 LEU A N 1
ATOM 1489 C CA . LEU A 1 189 ? -1.842 -5.583 15.282 1.00 93.19 189 LEU A CA 1
ATOM 1490 C C . LEU A 1 189 ? -1.313 -4.846 14.049 1.00 93.19 189 LEU A C 1
ATOM 1492 O O . LEU A 1 189 ? -1.987 -3.926 13.584 1.00 93.19 189 LEU A O 1
ATOM 1496 N N . ASP A 1 190 ? -0.172 -5.256 13.487 1.00 94.44 190 ASP A N 1
ATOM 1497 C CA . ASP A 1 190 ? 0.390 -4.633 12.286 1.00 94.44 190 ASP A CA 1
ATOM 1498 C C . ASP A 1 190 ? -0.638 -4.563 11.143 1.00 94.44 190 ASP A C 1
ATOM 1500 O O . ASP A 1 190 ? -0.820 -3.472 10.605 1.00 94.44 190 ASP A O 1
ATOM 1504 N N . 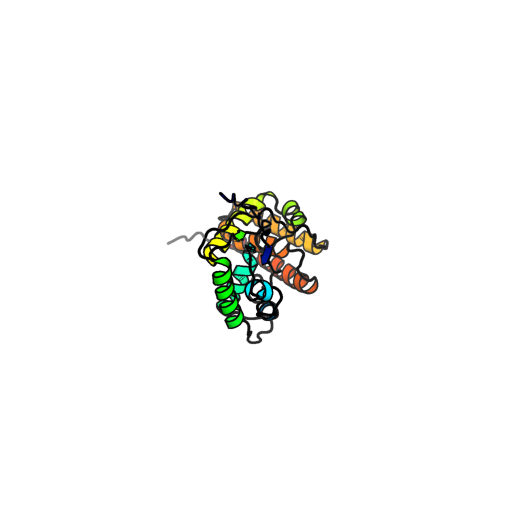PRO A 1 191 ? -1.410 -5.623 10.805 1.00 93.94 191 PRO A N 1
ATOM 1505 C CA . PRO A 1 191 ? -2.356 -5.540 9.691 1.00 93.94 191 PRO A CA 1
ATOM 1506 C C . PRO A 1 191 ? -3.422 -4.452 9.874 1.00 93.94 191 PRO A C 1
ATOM 1508 O O . PRO A 1 191 ? -3.755 -3.748 8.924 1.00 93.94 191 PRO A O 1
ATOM 1511 N N . VAL A 1 192 ? -3.948 -4.270 11.092 1.00 95.38 192 VAL A N 1
ATOM 1512 C CA . VAL A 1 192 ? -4.978 -3.252 11.360 1.00 95.38 192 VAL A CA 1
ATOM 1513 C C . VAL A 1 192 ? -4.376 -1.846 11.482 1.00 95.38 192 VAL A C 1
ATOM 1515 O O . VAL A 1 192 ? -5.000 -0.884 11.033 1.00 95.38 192 VAL A O 1
ATOM 1518 N N . GLN A 1 193 ? -3.159 -1.715 12.022 1.00 95.56 193 GLN A N 1
ATOM 1519 C CA . GLN A 1 193 ? -2.432 -0.441 12.088 1.00 95.56 193 GLN A CA 1
ATOM 1520 C C . GLN A 1 193 ? -2.051 0.055 10.692 1.00 95.56 193 GLN A C 1
ATOM 1522 O O . GLN A 1 193 ? -2.377 1.182 10.331 1.00 95.56 193 GLN A O 1
ATOM 1527 N N . LEU A 1 194 ? -1.431 -0.799 9.880 1.00 97.00 194 LEU A N 1
ATOM 1528 C CA . LEU A 1 194 ? -1.045 -0.474 8.508 1.00 97.00 194 LEU A CA 1
ATOM 1529 C C . LEU A 1 194 ? -2.271 -0.191 7.632 1.00 97.00 194 LEU A C 1
ATOM 1531 O O . LEU A 1 194 ? -2.253 0.722 6.809 1.00 97.00 194 LEU A O 1
ATOM 1535 N N . ARG A 1 195 ? -3.385 -0.902 7.849 1.00 97.75 195 ARG A N 1
ATOM 1536 C CA . ARG A 1 195 ? -4.639 -0.599 7.152 1.00 97.75 195 ARG A CA 1
ATOM 1537 C C . ARG A 1 195 ? -5.196 0.771 7.531 1.00 97.75 195 ARG A C 1
ATOM 1539 O O . ARG A 1 195 ? -5.653 1.495 6.650 1.00 97.75 195 ARG A O 1
ATOM 1546 N N . LEU A 1 196 ? -5.135 1.150 8.810 1.00 97.44 196 LEU A N 1
ATOM 1547 C CA . LEU A 1 196 ? -5.531 2.487 9.256 1.00 97.44 196 LEU A CA 1
ATOM 1548 C C . LEU A 1 196 ? -4.753 3.559 8.490 1.00 97.44 196 LEU A C 1
ATOM 1550 O O . LEU A 1 196 ? -5.369 4.473 7.948 1.00 97.44 196 LEU A O 1
ATOM 1554 N N . THR A 1 197 ? -3.424 3.437 8.409 1.00 97.00 197 THR A N 1
ATOM 1555 C CA . THR A 1 197 ? -2.580 4.430 7.724 1.00 97.00 197 THR A CA 1
ATOM 1556 C C . THR A 1 197 ? -2.860 4.462 6.231 1.00 97.00 197 THR A C 1
ATOM 1558 O O . THR A 1 197 ? -3.016 5.537 5.660 1.00 97.00 197 THR A O 1
ATOM 1561 N N . GLN A 1 198 ? -3.020 3.302 5.602 1.00 97.62 198 GLN A N 1
ATOM 1562 C CA . GLN A 1 198 ? -3.330 3.203 4.181 1.00 97.62 198 GLN A CA 1
ATOM 1563 C C . GLN A 1 198 ? -4.628 3.939 3.816 1.00 97.62 198 GLN A C 1
ATOM 1565 O O . GLN A 1 198 ? -4.683 4.635 2.805 1.00 97.62 198 GLN A O 1
ATOM 1570 N N . LEU A 1 199 ? -5.650 3.863 4.674 1.00 98.12 199 LEU A N 1
ATOM 1571 C CA . LEU A 1 199 ? -6.912 4.583 4.487 1.00 98.12 199 LEU A CA 1
ATOM 1572 C C . LEU A 1 199 ? -6.825 6.081 4.809 1.00 98.12 199 LEU A C 1
ATOM 1574 O O . LEU A 1 199 ? -7.734 6.839 4.485 1.00 98.12 199 LEU A O 1
ATOM 1578 N N . LEU A 1 200 ? -5.734 6.558 5.406 1.00 97.88 200 LEU A N 1
ATOM 1579 C CA . LEU A 1 200 ? -5.507 7.993 5.567 1.00 97.88 200 LEU A CA 1
ATOM 1580 C C . LEU A 1 200 ? -4.913 8.655 4.315 1.00 97.88 200 LEU A C 1
ATOM 1582 O O . LEU A 1 200 ? -4.705 9.871 4.327 1.00 97.88 200 LEU A O 1
ATOM 1586 N N . ASN A 1 201 ? -4.659 7.903 3.240 1.00 98.12 201 ASN A N 1
ATOM 1587 C CA . ASN A 1 201 ? -4.182 8.444 1.970 1.00 98.12 201 ASN A CA 1
ATOM 1588 C C . ASN A 1 201 ? -5.211 9.407 1.357 1.00 98.12 201 ASN A C 1
ATOM 1590 O O . ASN A 1 201 ? -6.372 9.065 1.153 1.00 98.12 201 ASN A O 1
ATOM 1594 N N . SER A 1 202 ? -4.772 10.630 1.056 1.00 97.50 202 SER A N 1
ATOM 1595 C CA . SER A 1 202 ? -5.648 11.692 0.560 1.00 97.50 202 SER A CA 1
ATOM 1596 C C . SER A 1 202 ? -6.158 11.499 -0.865 1.00 97.50 202 SER A C 1
ATOM 1598 O O . SER A 1 202 ? -7.086 12.196 -1.264 1.00 97.50 202 SER A O 1
ATOM 1600 N N . ASP A 1 203 ? -5.493 10.645 -1.642 1.00 96.81 203 ASP A N 1
ATOM 1601 C CA . ASP A 1 203 ? -5.771 10.445 -3.061 1.00 96.81 203 ASP A CA 1
ATOM 1602 C C . ASP A 1 203 ? -6.789 9.301 -3.281 1.00 96.81 203 ASP A C 1
ATOM 1604 O O . ASP A 1 203 ? -7.121 8.986 -4.422 1.00 96.81 203 ASP A O 1
ATOM 1608 N N . ILE A 1 204 ? -7.335 8.698 -2.208 1.00 97.12 204 ILE A N 1
ATOM 1609 C CA . ILE A 1 204 ? -8.438 7.732 -2.317 1.00 97.12 204 ILE A CA 1
ATOM 1610 C C . ILE A 1 204 ? -9.694 8.451 -2.829 1.00 97.12 204 ILE A C 1
ATOM 1612 O O . ILE A 1 204 ? -10.206 9.386 -2.209 1.00 97.12 204 ILE A O 1
ATOM 1616 N N . GLU A 1 205 ? -10.238 7.971 -3.946 1.00 95.50 205 GLU A N 1
ATOM 1617 C CA . GLU A 1 205 ? -11.511 8.452 -4.478 1.00 95.50 205 GLU A CA 1
ATOM 1618 C C . GLU A 1 205 ? -12.657 8.213 -3.493 1.00 95.50 205 GLU A C 1
ATOM 1620 O O . GLU A 1 205 ? -12.775 7.143 -2.897 1.00 95.50 205 GLU A O 1
ATOM 1625 N N . LYS A 1 206 ? -13.565 9.186 -3.370 1.00 94.50 206 LYS A N 1
ATOM 1626 C CA . LYS A 1 206 ? -14.636 9.149 -2.366 1.00 94.50 206 LYS A CA 1
ATOM 1627 C C . LYS A 1 206 ? -15.517 7.892 -2.449 1.00 94.50 206 LYS A C 1
ATOM 1629 O O . LYS A 1 206 ? -15.844 7.313 -1.418 1.00 94.50 206 LYS A O 1
ATOM 1634 N N . SER A 1 207 ? -15.859 7.444 -3.657 1.00 94.12 207 SER A N 1
ATOM 1635 C CA . SER A 1 207 ? -16.641 6.218 -3.883 1.00 94.12 207 SER A CA 1
ATOM 1636 C C . SER A 1 207 ? -15.909 4.958 -3.407 1.00 94.12 207 SER A C 1
ATOM 1638 O O . SER A 1 207 ? -16.518 4.103 -2.766 1.00 94.12 207 SER A O 1
ATOM 1640 N N . LYS A 1 208 ? -14.599 4.855 -3.669 1.00 95.88 208 LYS A N 1
ATOM 1641 C CA . LYS A 1 208 ? -13.748 3.759 -3.179 1.00 95.88 208 LYS A CA 1
ATOM 1642 C C . LYS A 1 208 ? -13.598 3.831 -1.662 1.00 95.88 208 LYS A C 1
ATOM 1644 O O . LYS A 1 208 ? -13.726 2.815 -0.981 1.00 95.88 208 LYS A O 1
ATOM 1649 N N . PHE A 1 209 ? -13.410 5.034 -1.124 1.00 97.50 209 PHE A N 1
ATOM 1650 C CA . PHE A 1 209 ? -13.292 5.263 0.310 1.00 97.50 209 PHE A CA 1
ATOM 1651 C C . PHE A 1 209 ? -14.527 4.776 1.084 1.00 97.50 209 PHE A C 1
ATOM 1653 O O . PHE A 1 209 ? -14.382 4.133 2.120 1.00 97.50 209 PHE A O 1
ATOM 1660 N N . ASP A 1 210 ? -15.737 4.996 0.557 1.00 96.19 210 ASP A N 1
ATOM 1661 C CA . ASP A 1 210 ? -16.986 4.544 1.191 1.00 96.19 210 ASP A CA 1
ATOM 1662 C C . ASP A 1 210 ? -17.094 3.015 1.317 1.00 96.19 210 ASP A C 1
ATOM 1664 O O . ASP A 1 210 ? -17.736 2.513 2.244 1.00 96.19 210 ASP A O 1
ATOM 1668 N N . VAL A 1 211 ? -16.473 2.266 0.401 1.00 96.69 211 VAL A N 1
ATOM 1669 C CA . VAL A 1 211 ? -16.367 0.801 0.477 1.00 96.69 211 VAL A CA 1
ATOM 1670 C C . VAL A 1 211 ? -15.299 0.411 1.497 1.00 96.69 211 VAL A C 1
ATOM 1672 O O . VAL A 1 211 ? -15.553 -0.382 2.404 1.00 96.69 211 VAL A O 1
ATOM 1675 N N . LEU A 1 212 ? -14.122 1.023 1.383 1.00 98.31 212 LEU A N 1
ATOM 1676 C CA . LEU A 1 212 ? -12.951 0.732 2.205 1.00 98.31 212 LEU A CA 1
ATOM 1677 C C . LEU A 1 212 ? -13.176 1.008 3.697 1.00 98.31 212 LEU A C 1
ATOM 1679 O O . LEU A 1 212 ? -12.734 0.233 4.542 1.00 98.31 212 LEU A O 1
ATOM 1683 N N . ILE A 1 213 ? -13.880 2.088 4.044 1.00 98.06 213 ILE A N 1
ATOM 1684 C CA . ILE A 1 213 ? -14.131 2.440 5.446 1.00 98.06 213 ILE A CA 1
ATOM 1685 C C . ILE A 1 213 ? -15.108 1.468 6.122 1.00 98.06 213 ILE A C 1
ATOM 1687 O O . ILE A 1 213 ? -14.977 1.199 7.317 1.00 98.06 213 ILE A O 1
ATOM 1691 N N . LYS A 1 214 ? -16.063 0.906 5.367 1.00 97.94 214 LYS A N 1
ATOM 1692 C CA . LYS A 1 214 ? -16.989 -0.123 5.866 1.00 97.94 214 LYS A CA 1
ATOM 1693 C C . LYS A 1 214 ? -16.252 -1.439 6.102 1.00 97.94 214 LYS A C 1
ATOM 1695 O O . LYS A 1 214 ? -16.334 -1.974 7.203 1.00 97.94 214 LYS A O 1
ATOM 1700 N N . ASP A 1 215 ? -15.467 -1.873 5.117 1.00 98.31 215 ASP A N 1
ATOM 1701 C CA . ASP A 1 215 ? -14.559 -3.026 5.218 1.00 98.31 215 ASP A CA 1
ATOM 1702 C C . ASP A 1 215 ? -13.619 -2.898 6.430 1.00 98.31 215 ASP A C 1
ATOM 1704 O O . ASP A 1 215 ? -13.483 -3.816 7.238 1.00 98.31 215 ASP A O 1
ATOM 1708 N N . PHE A 1 216 ? -13.036 -1.718 6.642 1.00 98.38 216 PHE A N 1
ATOM 1709 C CA . PHE A 1 216 ? -12.179 -1.473 7.799 1.00 98.38 216 PHE A CA 1
ATOM 1710 C C . PHE A 1 216 ? -12.929 -1.536 9.136 1.00 98.38 216 PHE A C 1
ATOM 1712 O O . PHE A 1 216 ? -12.413 -2.080 10.113 1.00 98.38 216 PHE A O 1
ATOM 1719 N N . ASN A 1 217 ? -14.159 -1.023 9.197 1.00 97.88 217 ASN A N 1
ATOM 1720 C CA . ASN A 1 217 ? -14.990 -1.121 10.397 1.00 97.88 217 ASN A CA 1
ATOM 1721 C C . ASN A 1 217 ? -15.329 -2.583 10.760 1.00 97.88 217 ASN A C 1
ATOM 1723 O O . ASN A 1 217 ? -15.354 -2.955 11.940 1.00 97.88 217 ASN A O 1
ATOM 1727 N N . GLU A 1 218 ? -15.534 -3.433 9.754 1.00 96.94 218 GLU A N 1
ATOM 1728 C CA . GLU A 1 218 ? -15.708 -4.878 9.933 1.00 96.94 218 GLU A CA 1
ATOM 1729 C C . GLU A 1 218 ? -14.415 -5.546 10.426 1.00 96.94 218 GLU A C 1
ATOM 1731 O O . GLU A 1 218 ? -14.453 -6.294 11.407 1.00 96.94 218 GLU A O 1
ATOM 1736 N N . LEU A 1 219 ? -13.258 -5.200 9.845 1.00 96.31 219 LEU A N 1
ATOM 1737 C CA . LEU A 1 219 ? -11.947 -5.681 10.297 1.00 96.31 219 LEU A CA 1
ATOM 1738 C C . LEU A 1 219 ? -11.713 -5.397 11.789 1.00 96.31 219 LEU A C 1
ATOM 1740 O O . LEU A 1 219 ? -11.319 -6.291 12.542 1.00 96.31 219 LEU A O 1
ATOM 1744 N N . ILE A 1 220 ? -11.997 -4.174 12.245 1.00 94.94 220 ILE A N 1
ATOM 1745 C CA . ILE A 1 220 ? -11.855 -3.791 13.661 1.00 94.94 220 ILE A CA 1
ATOM 1746 C C . ILE A 1 220 ? -12.769 -4.644 14.547 1.00 94.94 220 ILE A C 1
ATOM 1748 O O . ILE A 1 220 ? -12.372 -5.072 15.634 1.00 94.94 220 ILE A O 1
ATOM 1752 N N . THR A 1 221 ? -13.987 -4.932 14.080 1.00 93.06 221 THR A N 1
ATOM 1753 C CA . THR A 1 221 ? -14.938 -5.786 14.801 1.00 93.06 221 THR A CA 1
ATOM 1754 C C . THR A 1 221 ? -14.410 -7.214 14.949 1.00 93.06 221 THR A C 1
ATOM 1756 O O . THR A 1 221 ? -14.513 -7.788 16.037 1.00 93.06 221 THR A O 1
ATOM 1759 N N . ILE A 1 222 ? -13.778 -7.764 13.907 1.00 91.81 222 ILE A N 1
ATOM 1760 C CA . ILE A 1 222 ? -13.125 -9.080 13.952 1.00 91.81 222 ILE A CA 1
ATOM 1761 C C . ILE A 1 222 ? -11.997 -9.080 14.986 1.00 91.81 222 ILE A C 1
ATOM 1763 O O . ILE A 1 222 ? -11.981 -9.947 15.862 1.00 91.81 222 ILE A O 1
ATOM 1767 N N . TYR A 1 223 ? -11.094 -8.098 14.941 1.00 90.50 223 TYR A N 1
ATOM 1768 C CA . TYR A 1 223 ? -9.988 -7.980 15.899 1.00 90.50 223 TYR A CA 1
ATOM 1769 C C . TYR A 1 223 ? -10.479 -7.904 17.348 1.00 90.50 223 TYR A C 1
ATOM 1771 O O . TYR A 1 223 ? -9.998 -8.638 18.209 1.00 90.50 223 TYR A O 1
ATOM 1779 N N . ARG A 1 224 ? -11.518 -7.105 17.606 1.00 86.69 224 ARG A N 1
ATOM 1780 C CA . ARG A 1 224 ? -12.175 -7.047 18.917 1.00 86.69 224 ARG A CA 1
ATOM 1781 C C . ARG A 1 224 ? -12.777 -8.395 19.333 1.00 86.69 224 ARG A C 1
ATOM 1783 O O . ARG A 1 224 ? -12.738 -8.750 20.509 1.00 86.69 224 ARG A O 1
ATOM 1790 N N . SER A 1 225 ? -13.383 -9.134 18.404 1.00 84.75 225 SER A N 1
ATOM 1791 C CA . SER A 1 225 ? -14.029 -10.417 18.713 1.00 84.75 225 SER A CA 1
ATOM 1792 C C . SER A 1 225 ? -13.035 -11.518 19.088 1.00 84.75 225 SER A C 1
ATOM 1794 O O . SER A 1 225 ? -13.346 -12.322 19.963 1.00 84.75 225 SER A O 1
ATOM 1796 N N . LYS A 1 226 ? -11.827 -11.510 18.502 1.00 73.44 226 LYS A N 1
ATOM 1797 C CA . LYS A 1 226 ? -10.761 -12.470 18.829 1.00 73.44 226 LYS A CA 1
ATOM 1798 C C . LYS A 1 226 ? -10.400 -12.437 20.319 1.00 73.44 226 LYS A C 1
ATOM 1800 O O . LYS A 1 226 ? -10.189 -13.491 20.906 1.00 73.44 226 LYS A O 1
ATOM 1805 N N . ILE A 1 227 ? -10.452 -11.259 20.944 1.00 61.19 227 ILE A N 1
ATOM 1806 C CA . ILE A 1 227 ? -10.154 -11.091 22.376 1.00 61.19 227 ILE A CA 1
ATOM 1807 C C . ILE A 1 227 ? -11.272 -11.604 23.280 1.00 61.19 227 ILE A C 1
ATOM 1809 O O . ILE A 1 227 ? -11.010 -12.246 24.292 1.00 61.19 227 ILE A O 1
ATOM 1813 N N . LYS A 1 228 ? -12.540 -11.414 22.888 1.00 58.34 228 LYS A N 1
ATOM 1814 C CA . LYS A 1 228 ? -13.657 -11.992 23.651 1.00 58.34 228 LYS A CA 1
ATOM 1815 C C . LYS A 1 228 ? -13.518 -13.505 23.804 1.00 58.34 228 LYS A C 1
ATOM 1817 O O . LYS A 1 228 ? -13.998 -14.043 24.790 1.00 58.34 228 LYS A O 1
ATOM 1822 N N . VAL A 1 229 ? -12.901 -14.185 22.837 1.00 57.12 229 VAL A N 1
ATOM 1823 C CA . VAL A 1 229 ? -12.692 -15.636 22.877 1.00 57.12 229 VAL A CA 1
ATOM 1824 C C . VAL A 1 229 ? -11.518 -16.013 23.786 1.00 57.12 229 VAL A C 1
ATOM 1826 O O . VAL A 1 229 ? -11.661 -16.960 24.554 1.00 57.12 229 VAL A O 1
ATOM 1829 N N . THR A 1 230 ? -10.405 -15.270 23.765 1.00 52.28 230 THR A N 1
ATOM 1830 C CA . THR A 1 230 ? -9.258 -15.527 24.661 1.00 52.28 230 THR A CA 1
ATOM 1831 C C . THR A 1 230 ? -9.578 -15.246 26.127 1.00 52.28 230 THR A C 1
ATOM 1833 O O . THR A 1 230 ? -9.142 -16.003 26.987 1.00 52.28 230 THR A O 1
ATOM 1836 N N . ASP A 1 231 ? -10.404 -14.237 26.418 1.00 51.88 231 ASP A N 1
ATOM 1837 C CA . ASP A 1 231 ? -10.835 -13.939 27.791 1.00 51.88 231 ASP A CA 1
ATOM 1838 C C . ASP A 1 231 ? -11.871 -14.946 28.330 1.00 51.88 231 ASP A C 1
ATOM 1840 O O . ASP A 1 231 ? -12.110 -14.990 29.536 1.00 51.88 231 ASP A O 1
ATOM 1844 N N . THR A 1 232 ? -12.519 -15.751 27.470 1.00 53.16 232 THR A N 1
ATOM 1845 C CA . THR A 1 232 ? -13.657 -16.601 27.883 1.00 53.16 232 THR A CA 1
ATOM 1846 C C . THR A 1 232 ? -13.422 -18.115 27.876 1.00 53.16 232 THR A C 1
ATOM 1848 O O . THR A 1 232 ? -14.295 -18.827 28.372 1.00 53.16 232 THR A O 1
ATOM 1851 N N . LYS A 1 233 ? -12.300 -18.660 27.379 1.00 50.59 233 LYS A N 1
ATOM 1852 C CA . LYS A 1 233 ? -12.100 -20.125 27.228 1.00 50.59 233 LYS A CA 1
ATOM 1853 C C . LYS A 1 233 ? -10.592 -20.498 27.208 1.00 50.59 233 LYS A C 1
ATOM 1855 O O . LYS A 1 233 ? -9.861 -19.886 26.446 1.00 50.59 233 LYS A O 1
ATOM 1860 N N . PHE A 1 234 ? -10.024 -21.473 27.944 1.00 50.97 234 PHE A N 1
ATOM 1861 C CA . PHE A 1 234 ? -10.547 -22.642 28.678 1.00 50.97 234 PHE A CA 1
ATOM 1862 C C . PHE A 1 234 ? -9.638 -23.056 29.862 1.00 50.97 234 PHE A C 1
ATOM 1864 O O . PHE A 1 234 ? -8.421 -23.135 29.706 1.00 50.97 234 PHE A O 1
ATOM 1871 N N . THR A 1 235 ? -10.224 -23.473 30.991 1.00 43.88 235 THR A N 1
ATOM 1872 C CA . THR A 1 235 ? -9.576 -24.424 31.914 1.00 43.88 235 THR A CA 1
ATOM 1873 C C . THR A 1 235 ? -9.841 -25.832 31.387 1.00 43.88 235 THR A C 1
ATOM 1875 O O . THR A 1 235 ? -10.985 -26.280 31.379 1.00 43.88 235 THR A O 1
ATOM 1878 N N . ILE A 1 236 ? -8.802 -26.524 30.919 1.00 45.84 236 ILE A N 1
ATOM 1879 C CA . ILE A 1 236 ? -8.868 -27.967 30.677 1.00 45.84 236 ILE A CA 1
ATOM 1880 C C . ILE A 1 236 ? -8.595 -28.638 32.022 1.00 45.84 236 ILE A C 1
ATOM 1882 O O . ILE A 1 236 ? -7.449 -28.715 32.458 1.00 45.84 236 ILE A O 1
ATOM 1886 N N . THR A 1 237 ? -9.637 -29.097 32.707 1.00 40.09 237 THR A N 1
ATOM 1887 C CA . THR A 1 237 ? -9.481 -30.050 33.809 1.00 40.09 237 THR A CA 1
ATOM 1888 C C . THR A 1 237 ? -9.344 -31.439 33.196 1.00 40.09 237 THR A C 1
ATOM 1890 O O . THR A 1 237 ? -10.315 -31.985 32.675 1.00 40.09 237 THR A O 1
ATOM 1893 N N . SER A 1 238 ? -8.133 -32.000 33.219 1.00 45.69 238 SER A N 1
ATOM 1894 C CA . SER A 1 238 ? -7.957 -33.442 33.019 1.00 45.69 238 SER A CA 1
ATOM 1895 C C . SER A 1 238 ? -8.563 -34.163 34.221 1.00 45.69 238 SER A C 1
ATOM 1897 O O . SER A 1 238 ? -8.274 -33.782 35.358 1.00 45.69 238 SER A O 1
ATOM 1899 N N . GLN A 1 239 ? -9.404 -35.167 33.965 1.00 42.34 239 GLN A N 1
ATOM 1900 C CA . GLN A 1 239 ? -9.613 -36.265 34.916 1.00 42.34 239 GLN A CA 1
ATOM 1901 C C . GLN A 1 239 ? -8.411 -37.207 34.888 1.00 42.34 239 GLN A C 1
ATOM 1903 O O . GLN A 1 239 ? -7.690 -37.196 33.858 1.00 42.34 239 GLN A O 1
#

Foldseek 3Di:
DDDDDDDPPDDPDDDAAEAEAADQDQAFLVLAGADLVVLQLLPCPHVNNVSQNDDDDGAHEYEYALQNLVNLVSLLVAHHHPVRPRHDRNVSSVVSLVSVLVRCVPHAYEYAQHLQAAPVVCCVQPVPCRVVSQVVRQVSVCVSSVHHHHHDPDHRNDFADDDPVLVVLSNVLSVLLVVVVVPDPNVVCSSLVSLSRSLNHRPDDPVNNVVRSVSSSVVSVVSVVVVVVVVPDDDDDDD

Secondary structure (DSSP, 8-state):
-------------PPPEEEEE-----B-TTS-BS-SHHHHHHSTTSTTHHHHHS---S-EEEEE-HHHHHHHHHHHT---BTT-PPPSHHHHHHHHHHHHHHHHTTSEEEEPPTT--BHHHHHHH-GGGHHHHHHHHHHHHHHHHTS--EE----B-------HHHHHHHHHHHHHHHHHTTTS-GGGGHHHHHHHHHHT-TTS-HHHHHHHHHHHHHHHHHHHHHHHHHTT-------

Sequence (239 aa):
MFLFNSVLISSPASAAQNVKISEPTHRLSSGVFIDDQFASKLLPDGEIGSLIYKPYRGVRNWFIDPATIEEIIAMSAGYGVINGVAPAGQEIAKNWLAQLNKVTRFEKVNVLSYGNPSDYWLKELAPEQIEYINLIGKASLDLSLSRNSLNSTLVNEKRQKLSKYELSVFRYAKRQIDLLSTLVNKKELDPVQLRLTQLLNSDIEKSKFDVLIKDFNELITIYRSKIKVTDTKFTITSQ

pLDDT: mean 90.06, std 15.34, range [38.72, 98.75]

Radius of gyration: 22.09 Å; chains: 1; bounding box: 75×65×63 Å